Protein AF-A0A9D2DYV5-F1 (afdb_monomer_lite)

pLDDT: mean 78.33, std 21.15, range [30.75, 98.62]

Sequence (189 aa):
MNTDTSEIKKLCKQGQISLKRDVNTDATFFLKDDVEMLKRIKALHEKGKEIASKKNIQTTTRPSTALSSPIKKLSQTLKDEAYAQAKAQVQSQNNASSAALQKEIKNLVQNLISSQDNVVKKITKVIDEKLDGMDEIVVELIRCKTENEKLRQKVDDLTKENYRIKATASTYRPIAFGLYVKDRDERLF

Secondary structure (DSSP, 8-state):
----HHHHHHHHHHHTPPPEE-TTT--EE--HHHHHHHHHHHHHHHHHHHHHTT----------------------SS-SSHHHHHHHHHHHHHHHHHHHHHHHHHHHHHHHHHHHHHHHHHHHHHHHHHHHHHHHHHHHHHHHHHHHHHHHHHHHHHHHHHHHHHHHHHTEEE-GGG-EEEPP-----

Radius of gyration: 44.37 Å; chains: 1; bounding box: 100×42×137 Å

Structure (mmCIF, N/CA/C/O backbone):
data_AF-A0A9D2DYV5-F1
#
_entry.id   AF-A0A9D2DYV5-F1
#
loop_
_atom_site.group_PDB
_atom_site.id
_atom_site.type_symbol
_atom_site.label_atom_id
_atom_site.label_alt_id
_atom_site.label_comp_id
_atom_site.label_asym_id
_atom_site.label_entity_id
_atom_site.label_seq_id
_atom_site.pdbx_PDB_ins_code
_atom_site.Cartn_x
_atom_site.Cartn_y
_atom_site.Cartn_z
_atom_site.occupancy
_atom_site.B_iso_or_equiv
_atom_site.auth_seq_id
_atom_site.auth_comp_id
_atom_site.auth_asym_id
_atom_site.auth_atom_id
_atom_site.pdbx_PDB_model_num
ATOM 1 N N . MET A 1 1 ? -2.018 27.154 14.965 1.00 58.44 1 MET A N 1
ATOM 2 C CA . MET A 1 1 ? -1.885 26.995 16.428 1.00 58.44 1 MET A CA 1
ATOM 3 C C . MET A 1 1 ? -0.771 27.935 16.834 1.00 58.44 1 MET A C 1
ATOM 5 O O . MET A 1 1 ? 0.334 27.722 16.366 1.00 58.44 1 MET A O 1
ATOM 9 N N . ASN A 1 2 ? -1.073 29.013 17.561 1.00 69.50 2 ASN A N 1
ATOM 10 C CA . ASN A 1 2 ? -0.058 29.943 18.065 1.00 69.50 2 ASN A CA 1
ATOM 11 C C . ASN A 1 2 ? 0.275 29.503 19.495 1.00 69.50 2 ASN A C 1
ATOM 13 O O . ASN A 1 2 ? -0.538 29.690 20.399 1.00 69.50 2 ASN A O 1
ATOM 17 N N . THR A 1 3 ? 1.314 28.693 19.672 1.00 76.88 3 THR A N 1
ATOM 18 C CA . THR A 1 3 ? 1.586 27.979 20.931 1.00 76.88 3 THR A CA 1
ATOM 19 C C . THR A 1 3 ? 3.084 27.754 21.055 1.00 76.88 3 THR A C 1
ATOM 21 O O . THR A 1 3 ? 3.714 27.350 20.081 1.00 76.88 3 THR A O 1
ATOM 24 N N . ASP A 1 4 ? 3.642 28.018 22.235 1.00 84.19 4 ASP A N 1
ATOM 25 C CA . ASP A 1 4 ? 5.085 27.955 22.461 1.00 84.19 4 ASP A CA 1
ATOM 26 C C . ASP A 1 4 ? 5.625 26.524 22.373 1.00 84.19 4 ASP A C 1
ATOM 28 O O . ASP A 1 4 ? 4.963 25.551 22.749 1.00 84.19 4 ASP A O 1
ATOM 32 N N . THR A 1 5 ? 6.892 26.386 21.976 1.00 82.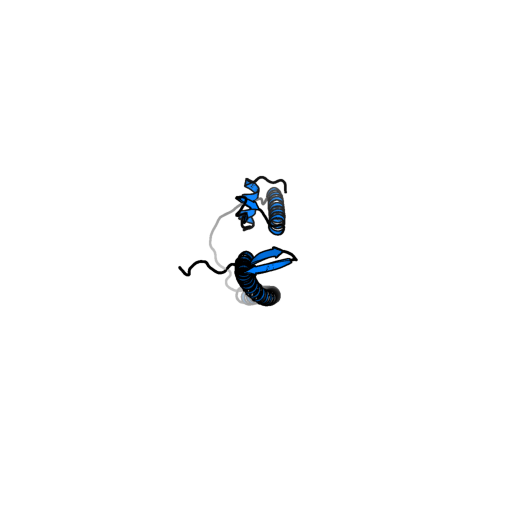00 5 THR A N 1
ATOM 33 C CA . THR A 1 5 ? 7.592 25.096 21.846 1.00 82.00 5 THR A CA 1
ATOM 34 C C . THR A 1 5 ? 7.560 24.263 23.137 1.00 82.00 5 THR A C 1
ATOM 36 O O . THR A 1 5 ? 7.531 23.034 23.092 1.00 82.00 5 THR A O 1
ATOM 39 N N . SER A 1 6 ? 7.534 24.912 24.308 1.00 82.75 6 SER A N 1
ATOM 40 C CA . SER A 1 6 ? 7.422 24.248 25.618 1.00 82.75 6 SER A CA 1
ATOM 41 C C . SER A 1 6 ? 6.021 23.682 25.877 1.00 82.75 6 SER A C 1
ATOM 43 O O . SER A 1 6 ? 5.869 22.580 26.407 1.00 82.75 6 SER A O 1
ATOM 45 N N . GLU A 1 7 ? 4.984 24.407 25.463 1.00 83.75 7 GLU A N 1
ATOM 46 C CA . GLU A 1 7 ? 3.592 23.985 25.611 1.00 83.75 7 GLU A CA 1
ATOM 47 C C . GLU A 1 7 ? 3.258 22.855 24.627 1.00 83.75 7 GLU A C 1
ATOM 49 O O . GLU A 1 7 ? 2.652 21.861 25.026 1.00 83.75 7 GLU A O 1
ATOM 54 N N . ILE A 1 8 ? 3.772 22.922 23.392 1.00 85.88 8 ILE A N 1
ATOM 55 C CA . ILE A 1 8 ? 3.665 21.831 22.409 1.00 85.88 8 ILE A CA 1
ATOM 56 C C . ILE A 1 8 ? 4.264 20.534 22.972 1.00 85.88 8 ILE A C 1
ATOM 58 O O . ILE A 1 8 ? 3.614 19.494 22.921 1.00 85.88 8 ILE A O 1
ATOM 62 N N . LYS A 1 9 ? 5.450 20.580 23.601 1.00 85.94 9 LYS A N 1
ATOM 63 C CA . LYS A 1 9 ? 6.065 19.395 24.235 1.00 85.94 9 LYS A CA 1
ATOM 64 C C . LYS A 1 9 ? 5.184 18.783 25.331 1.00 85.94 9 LYS A C 1
ATOM 66 O O . LYS A 1 9 ? 5.112 17.558 25.439 1.00 85.94 9 LYS A O 1
ATOM 71 N N . LYS A 1 10 ? 4.504 19.609 26.136 1.00 87.00 10 LYS A N 1
ATOM 72 C CA . LYS A 1 10 ? 3.576 19.131 27.178 1.00 87.00 10 LYS A CA 1
ATOM 73 C C . LYS A 1 10 ? 2.353 18.454 26.568 1.00 87.00 10 LYS A C 1
ATOM 75 O O . LYS A 1 10 ? 2.005 17.357 27.000 1.00 87.00 10 LYS A O 1
ATOM 80 N N . LEU A 1 11 ? 1.758 19.064 25.544 1.00 87.19 11 LEU A N 1
ATOM 81 C CA . LEU A 1 11 ? 0.612 18.501 24.832 1.00 87.19 11 LEU A CA 1
ATOM 82 C C . LEU A 1 11 ? 0.977 17.188 24.124 1.00 87.19 11 LEU A C 1
ATOM 84 O O . LEU A 1 11 ? 0.213 16.232 24.212 1.00 87.19 11 LEU A O 1
ATOM 88 N N . CYS A 1 12 ? 2.165 17.086 23.517 1.00 85.88 12 CYS A N 1
ATOM 89 C CA . CYS A 1 12 ? 2.646 15.831 22.929 1.00 85.88 12 CYS A CA 1
ATOM 90 C C . CYS A 1 12 ? 2.789 14.725 23.982 1.00 85.88 12 CYS A C 1
ATOM 92 O O . CYS A 1 12 ? 2.376 13.593 23.741 1.00 85.88 12 CYS A O 1
ATOM 94 N N . LYS A 1 13 ? 3.317 15.050 25.172 1.00 86.69 13 LYS A N 1
ATOM 95 C CA . LYS A 1 13 ? 3.439 14.093 26.283 1.00 86.69 13 LYS A CA 1
ATOM 96 C C . LYS A 1 13 ? 2.073 13.652 26.817 1.00 86.69 13 LYS A C 1
ATOM 98 O O . LYS A 1 13 ? 1.895 12.477 27.114 1.00 86.69 13 LYS A O 1
ATOM 103 N N . GLN A 1 14 ? 1.118 14.577 26.926 1.00 83.62 14 GLN A N 1
ATOM 104 C CA . GLN A 1 14 ? -0.252 14.286 27.365 1.00 83.62 14 GLN A CA 1
ATOM 105 C C . GLN A 1 14 ? -1.045 13.480 26.327 1.00 83.62 14 GLN A C 1
ATOM 107 O O . GLN A 1 14 ? -1.854 12.641 26.703 1.00 83.62 14 GLN A O 1
ATOM 112 N N . GLY A 1 15 ? -0.805 13.723 25.038 1.00 80.81 15 GLY A N 1
ATOM 113 C CA . GLY A 1 15 ? -1.469 13.044 23.927 1.00 80.81 15 GLY A CA 1
ATOM 114 C C . GLY A 1 15 ? -0.792 11.774 23.431 1.00 80.81 15 GLY A C 1
ATOM 115 O O . GLY A 1 15 ? -1.292 11.182 22.484 1.00 80.81 15 GLY A O 1
ATOM 116 N N . GLN A 1 16 ? 0.357 11.398 24.005 1.00 83.44 16 GLN A N 1
ATOM 117 C CA . GLN A 1 16 ? 1.230 10.333 23.488 1.00 83.44 16 GLN A CA 1
ATOM 118 C C . GLN A 1 16 ? 1.563 10.493 21.989 1.00 83.44 16 GLN A C 1
ATOM 120 O O . GLN A 1 16 ? 1.704 9.517 21.255 1.00 83.44 16 GLN A O 1
ATOM 125 N N . ILE A 1 17 ? 1.708 11.737 21.527 1.00 86.38 17 ILE A N 1
ATOM 126 C CA . ILE A 1 17 ? 2.006 12.045 20.126 1.00 86.38 17 ILE A CA 1
ATOM 127 C C . ILE A 1 17 ? 3.515 11.951 19.922 1.00 86.38 17 ILE A C 1
ATOM 129 O O . ILE A 1 17 ? 4.294 12.631 20.597 1.00 86.38 17 ILE A O 1
ATOM 133 N N . SER A 1 18 ? 3.928 11.103 18.983 1.00 80.19 18 SER A N 1
ATOM 134 C CA . SER A 1 18 ? 5.339 10.909 18.658 1.00 80.19 18 SER A CA 1
ATOM 135 C C . SER A 1 18 ? 5.869 12.075 17.832 1.00 80.19 18 SER A C 1
ATOM 137 O O . SER A 1 18 ? 5.318 12.419 16.790 1.00 80.19 18 SER A O 1
ATOM 139 N N . LEU A 1 19 ? 6.969 12.669 18.290 1.00 80.62 19 LEU A N 1
ATOM 140 C CA . LEU A 1 19 ? 7.682 13.703 17.547 1.00 80.62 19 LEU A CA 1
ATOM 141 C C . LEU A 1 19 ? 8.371 13.049 16.348 1.00 80.62 19 LEU A C 1
ATOM 143 O O . LEU A 1 19 ? 9.261 12.215 16.523 1.00 80.62 19 LEU A O 1
ATOM 147 N N . LYS A 1 20 ? 7.964 13.426 15.136 1.00 82.38 20 LYS A N 1
ATOM 148 C CA . LYS A 1 20 ? 8.630 12.992 13.909 1.00 82.38 20 LYS A CA 1
ATOM 149 C C . LYS A 1 20 ? 9.683 14.021 13.526 1.00 82.38 20 LYS A C 1
ATOM 151 O O . LYS A 1 20 ? 9.422 15.223 13.535 1.00 82.38 20 LYS A O 1
ATOM 156 N N . ARG A 1 21 ? 10.886 13.539 13.222 1.00 82.94 21 ARG A N 1
ATOM 157 C CA . ARG A 1 21 ? 11.971 14.351 12.673 1.00 82.94 21 ARG A CA 1
ATOM 158 C C . ARG A 1 21 ? 12.217 13.955 11.237 1.00 82.94 21 ARG A C 1
ATOM 160 O O . ARG A 1 21 ? 12.189 12.771 10.908 1.00 82.94 21 ARG A O 1
ATOM 167 N N . ASP A 1 22 ? 12.420 14.959 10.403 1.00 81.75 22 ASP A N 1
ATOM 168 C CA . ASP A 1 22 ? 12.866 14.750 9.038 1.00 81.75 22 ASP A CA 1
ATOM 169 C C . ASP A 1 22 ? 14.371 14.472 9.055 1.00 81.75 22 ASP A C 1
ATOM 171 O O . ASP A 1 22 ? 15.143 15.171 9.710 1.00 81.75 22 ASP A O 1
ATOM 175 N N . VAL A 1 23 ? 14.770 13.422 8.344 1.00 79.00 23 VAL A N 1
ATOM 176 C CA . VAL A 1 23 ? 16.154 12.946 8.268 1.00 79.00 23 VAL A CA 1
ATOM 177 C C . VAL A 1 23 ? 17.041 13.961 7.543 1.00 79.00 23 VAL A C 1
ATOM 179 O O . VAL A 1 23 ? 18.229 14.049 7.835 1.00 79.00 23 VAL A O 1
ATOM 182 N N . ASN A 1 24 ? 16.471 14.749 6.627 1.00 79.75 24 ASN A N 1
ATOM 183 C CA . ASN A 1 24 ? 17.241 15.654 5.772 1.00 79.75 24 ASN A CA 1
ATOM 184 C C . ASN A 1 24 ? 17.375 17.071 6.337 1.00 79.75 24 ASN A C 1
ATOM 186 O O . ASN A 1 24 ? 18.345 17.761 6.041 1.00 79.75 24 ASN A O 1
ATOM 190 N N . THR A 1 25 ? 16.396 17.523 7.119 1.00 78.50 25 THR A N 1
ATOM 191 C CA . THR A 1 25 ? 16.314 18.917 7.582 1.00 78.50 25 THR A CA 1
ATOM 192 C C . THR A 1 25 ? 16.481 19.064 9.095 1.00 78.50 25 THR A C 1
ATOM 194 O O . THR A 1 25 ? 16.480 20.189 9.590 1.00 78.50 25 THR A O 1
ATOM 197 N N . ASP A 1 26 ? 16.581 17.943 9.832 1.00 77.94 26 ASP A N 1
ATOM 198 C CA . ASP A 1 26 ? 16.533 17.837 11.307 1.00 77.94 26 ASP A CA 1
ATOM 199 C C . ASP A 1 26 ? 15.362 18.624 11.940 1.00 77.94 26 ASP A C 1
ATOM 201 O O . ASP A 1 26 ? 15.300 18.883 13.144 1.00 77.94 26 ASP A O 1
ATOM 205 N N . ALA A 1 27 ? 14.378 18.992 11.115 1.00 80.12 27 ALA A N 1
ATOM 206 C CA . ALA A 1 27 ? 13.200 19.715 11.525 1.00 80.12 27 ALA A CA 1
ATOM 207 C C . ALA A 1 27 ? 12.207 18.732 12.139 1.00 80.12 27 ALA A C 1
ATOM 209 O O . ALA A 1 27 ? 11.936 17.648 11.613 1.00 80.12 27 ALA A O 1
ATOM 210 N N . THR A 1 28 ? 11.634 19.129 13.271 1.00 82.25 28 THR A N 1
ATOM 211 C CA . THR A 1 28 ? 10.501 18.407 13.845 1.00 82.25 28 THR A CA 1
ATOM 212 C C . THR A 1 28 ? 9.241 18.807 13.096 1.00 82.25 28 THR A C 1
ATOM 214 O O . THR A 1 28 ? 8.913 19.992 13.025 1.00 82.25 28 THR A O 1
ATOM 217 N N . PHE A 1 29 ? 8.520 17.823 12.573 1.00 84.56 29 PHE A N 1
ATOM 218 C CA . PHE A 1 29 ? 7.271 18.035 11.859 1.00 84.56 29 PHE A CA 1
ATOM 219 C C . PHE A 1 29 ? 6.139 17.218 12.484 1.00 84.56 29 PHE A C 1
ATOM 221 O O . PHE A 1 29 ? 6.353 16.243 13.204 1.00 84.56 29 PHE A O 1
ATOM 228 N N . PHE A 1 30 ? 4.913 17.639 12.194 1.00 87.50 30 PHE A N 1
ATOM 229 C CA . PHE A 1 30 ? 3.687 16.998 12.653 1.00 87.50 30 PHE A CA 1
ATOM 230 C C . PHE A 1 30 ? 2.817 16.693 11.441 1.00 87.50 30 PHE A C 1
ATOM 232 O O . PHE A 1 30 ? 2.737 17.511 10.520 1.00 87.50 30 PHE A O 1
ATOM 239 N N . LEU A 1 31 ? 2.149 15.541 11.432 1.00 87.94 31 LEU A N 1
ATOM 240 C CA . LEU A 1 31 ? 1.117 15.287 10.432 1.00 87.94 31 LEU A CA 1
ATOM 241 C C . LEU A 1 31 ? -0.115 16.137 10.748 1.00 87.94 31 LEU A C 1
ATOM 243 O O . LEU A 1 31 ? -0.310 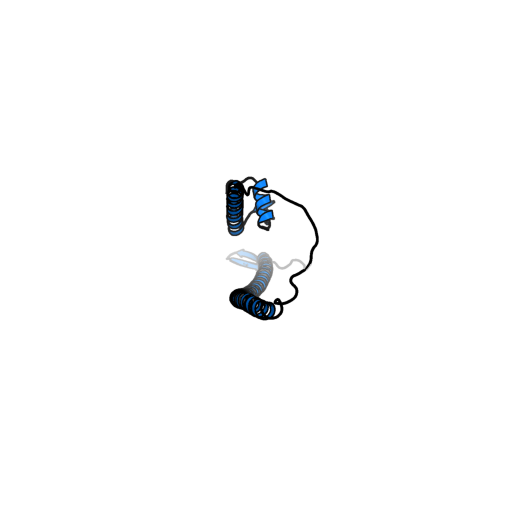16.610 11.869 1.00 87.94 31 LEU A O 1
ATOM 247 N N . LYS A 1 32 ? -0.982 16.313 9.751 1.00 87.75 32 LYS A N 1
ATOM 248 C CA . LYS A 1 32 ? -2.240 17.048 9.917 1.00 87.75 32 LYS A CA 1
ATOM 249 C C . LYS A 1 32 ? -3.074 16.495 11.083 1.00 87.75 32 LYS A C 1
ATOM 251 O O . LYS A 1 32 ? -3.567 17.276 11.895 1.00 87.75 32 LYS A O 1
ATOM 256 N N . ASP A 1 33 ? -3.133 15.172 11.206 1.00 89.00 33 ASP A N 1
ATOM 257 C CA . ASP A 1 33 ? -3.858 14.479 12.274 1.00 89.00 33 ASP A CA 1
ATOM 258 C C . ASP A 1 33 ? -3.234 14.733 13.655 1.00 89.00 33 ASP A C 1
ATOM 260 O O . ASP A 1 33 ? -3.955 15.006 14.617 1.00 89.00 33 ASP A O 1
ATOM 264 N N . ASP A 1 34 ? -1.897 14.745 13.746 1.00 89.12 34 ASP A N 1
ATOM 265 C CA . ASP A 1 34 ? -1.165 15.071 14.980 1.00 89.12 34 ASP A CA 1
ATOM 266 C C . ASP A 1 34 ? -1.497 16.500 15.435 1.00 89.12 34 ASP A C 1
ATOM 268 O O . ASP A 1 34 ? -1.772 16.756 16.611 1.00 89.12 34 ASP A O 1
ATOM 272 N N . VAL A 1 35 ? -1.534 17.445 14.488 1.00 88.81 35 VAL A N 1
ATOM 273 C CA . VAL A 1 35 ? -1.893 18.840 14.764 1.00 88.81 35 VAL A CA 1
ATOM 274 C C . VAL A 1 35 ? -3.335 18.937 15.252 1.00 88.81 35 VAL A C 1
ATOM 276 O O . VAL A 1 35 ? -3.587 19.654 16.219 1.00 88.81 35 VAL A O 1
ATOM 279 N N . GLU A 1 36 ? -4.285 18.232 14.634 1.00 89.44 36 GLU A N 1
ATOM 280 C CA . GLU A 1 36 ? -5.685 18.208 15.076 1.00 89.44 36 GLU A CA 1
ATOM 281 C C . GLU A 1 36 ? -5.855 17.614 16.476 1.00 89.44 36 GLU A C 1
ATOM 283 O O . GLU A 1 36 ? -6.606 18.162 17.291 1.00 89.44 36 GLU A O 1
ATOM 288 N N . MET A 1 37 ? -5.128 16.542 16.785 1.00 88.88 37 MET A N 1
ATOM 289 C CA . MET A 1 37 ? -5.124 15.934 18.111 1.00 88.88 37 MET A CA 1
ATOM 290 C C . MET A 1 37 ? -4.591 16.909 19.167 1.00 88.88 37 MET A C 1
ATOM 292 O O . MET A 1 37 ? -5.234 17.102 20.202 1.00 88.88 37 MET A O 1
ATOM 296 N N . LEU A 1 38 ? -3.491 17.614 18.873 1.00 88.88 38 LEU A N 1
ATOM 297 C CA . LEU A 1 38 ? -2.955 18.672 19.736 1.00 88.88 38 LEU A CA 1
ATOM 298 C C . LEU A 1 38 ? -3.984 19.782 19.991 1.00 88.88 38 LEU A C 1
ATOM 300 O O . LEU A 1 38 ? -4.106 20.246 21.128 1.00 88.88 38 LEU A O 1
ATOM 304 N N . LYS A 1 39 ? -4.781 20.172 18.980 1.00 90.19 39 LYS A N 1
ATOM 305 C CA . LYS A 1 39 ? -5.861 21.159 19.174 1.00 90.19 39 LYS A CA 1
ATOM 306 C C . LYS A 1 39 ? -6.920 20.660 20.155 1.00 90.19 39 LYS A C 1
ATOM 308 O O . LYS A 1 39 ? -7.351 21.423 21.018 1.00 90.19 39 LYS A O 1
ATOM 313 N N . ARG A 1 40 ? -7.332 19.392 20.038 1.00 90.44 40 ARG A N 1
ATOM 314 C CA . ARG A 1 40 ? -8.339 18.794 20.933 1.00 90.44 40 ARG A CA 1
ATOM 315 C C . ARG A 1 40 ? -7.831 18.699 22.367 1.00 90.44 40 ARG A C 1
ATOM 317 O O . ARG A 1 40 ? -8.560 19.064 23.283 1.00 90.44 40 ARG A O 1
ATOM 324 N N . ILE A 1 41 ? -6.586 18.261 22.565 1.00 88.81 41 ILE A N 1
ATOM 325 C CA . ILE A 1 41 ? -5.976 18.156 23.900 1.00 88.81 41 ILE A CA 1
ATOM 326 C C . ILE A 1 41 ? -5.889 19.537 24.551 1.00 88.81 41 ILE A C 1
ATOM 328 O O . ILE A 1 41 ? -6.258 19.689 25.715 1.00 88.81 41 ILE A O 1
ATOM 332 N N . LYS A 1 42 ? -5.480 20.560 23.789 1.00 88.94 42 LYS A N 1
ATOM 333 C CA . LYS A 1 42 ? -5.437 21.941 24.280 1.00 88.94 42 LYS A CA 1
ATOM 334 C C . LYS A 1 42 ? -6.817 22.425 24.735 1.00 88.94 42 LYS A C 1
ATOM 336 O O . LYS A 1 42 ? -6.947 22.913 25.855 1.00 88.94 42 LYS A O 1
ATOM 341 N N . ALA A 1 43 ? -7.846 22.213 23.913 1.00 88.06 43 ALA A N 1
ATOM 342 C CA . ALA A 1 43 ? -9.220 22.591 24.242 1.00 88.06 43 ALA A CA 1
ATOM 343 C C . ALA A 1 43 ? -9.753 21.861 25.490 1.00 88.06 43 ALA A C 1
ATOM 345 O O . ALA A 1 43 ? -10.435 22.457 26.321 1.00 88.06 43 ALA A O 1
ATOM 346 N N . LEU A 1 44 ? -9.417 20.577 25.658 1.00 85.75 44 LEU A N 1
ATOM 347 C CA . LEU A 1 44 ? -9.783 19.805 26.849 1.00 85.75 44 LEU A CA 1
ATOM 348 C C . LEU A 1 44 ? -9.087 20.323 28.110 1.00 85.75 44 LEU A C 1
ATOM 350 O O . LEU A 1 44 ? -9.719 20.421 29.160 1.00 85.75 44 LEU A O 1
ATOM 354 N N . HIS A 1 45 ? -7.805 20.671 28.011 1.00 85.19 45 HIS A N 1
ATOM 355 C CA . HIS A 1 45 ? -7.038 21.199 29.134 1.00 85.19 45 HIS A CA 1
ATOM 356 C C . HIS A 1 45 ? -7.550 22.577 29.582 1.00 85.19 45 HIS A C 1
ATOM 358 O O . HIS A 1 45 ? -7.697 22.827 30.778 1.00 85.19 45 HIS A O 1
ATOM 364 N N . GLU A 1 46 ? -7.884 23.451 28.632 1.00 85.88 46 GLU A N 1
ATOM 365 C CA . GLU A 1 46 ? -8.489 24.758 28.903 1.00 85.88 46 GLU A CA 1
ATOM 366 C C . GLU A 1 46 ? -9.862 24.610 29.573 1.00 85.88 46 GLU A C 1
ATOM 368 O O . GLU A 1 46 ? -10.092 25.158 30.653 1.00 85.88 46 GLU A O 1
ATOM 373 N N . LYS A 1 47 ? -10.721 23.742 29.025 1.00 84.88 47 LYS A N 1
ATOM 374 C CA . LYS A 1 47 ? -12.037 23.438 29.600 1.00 84.88 47 LYS A CA 1
ATOM 375 C C . LYS A 1 47 ? -11.942 22.825 31.003 1.00 84.88 47 LYS A C 1
ATOM 377 O O . LYS A 1 47 ? -12.743 23.150 31.875 1.00 84.88 47 LYS A O 1
ATOM 382 N N . GLY A 1 48 ? -10.952 21.967 31.256 1.00 79.25 48 GLY A N 1
ATOM 383 C CA . GLY A 1 48 ? -10.692 21.403 32.585 1.00 79.25 48 GLY A CA 1
ATOM 384 C C . GLY A 1 48 ? -10.287 22.462 33.616 1.00 79.25 48 GLY A C 1
ATOM 385 O O . GLY A 1 48 ? -10.717 22.401 34.770 1.00 79.25 48 GLY A O 1
ATOM 386 N N . LYS A 1 49 ? -9.521 23.476 33.194 1.00 78.50 49 LYS A N 1
ATOM 387 C CA . LYS A 1 49 ? -9.099 24.596 34.047 1.00 78.50 49 LYS A CA 1
ATOM 388 C C . LYS A 1 49 ? -10.276 25.496 34.446 1.00 78.50 49 LYS A C 1
ATOM 390 O O . LYS A 1 49 ? -10.329 25.941 35.590 1.00 78.50 49 LYS A O 1
ATOM 395 N N . GLU A 1 50 ? -11.242 25.705 33.550 1.00 71.44 50 GLU A N 1
ATOM 396 C CA . GLU A 1 50 ? -12.476 26.456 33.839 1.00 71.44 50 GLU A CA 1
ATOM 397 C C . GLU A 1 50 ? -13.442 25.722 34.780 1.00 71.44 50 GLU A C 1
ATOM 399 O O . GLU A 1 50 ? -14.194 26.347 35.528 1.00 71.44 50 GLU A O 1
ATOM 404 N N . ILE A 1 51 ? -13.445 24.388 34.753 1.00 68.38 51 ILE A N 1
ATOM 405 C CA . ILE A 1 51 ? -14.293 23.579 35.639 1.00 68.38 51 ILE A CA 1
ATOM 406 C C . ILE A 1 51 ? -13.715 23.559 37.061 1.00 68.38 51 ILE A C 1
ATOM 408 O O . ILE A 1 51 ? -14.466 23.629 38.035 1.00 68.38 51 ILE A O 1
ATOM 412 N N . ALA A 1 52 ? -12.386 23.523 37.199 1.00 59.91 52 ALA A N 1
ATOM 413 C CA . ALA A 1 52 ? -11.717 23.555 38.499 1.00 59.91 52 ALA A CA 1
ATOM 414 C C . ALA A 1 52 ? -11.882 24.903 39.228 1.00 59.91 52 ALA A C 1
ATOM 416 O O . ALA A 1 52 ? -11.990 24.925 40.452 1.00 59.91 52 ALA A O 1
ATOM 417 N N . SER A 1 53 ? -11.971 26.021 38.500 1.00 59.41 53 SER A N 1
ATOM 418 C CA . SER A 1 53 ? -12.170 27.352 39.092 1.00 59.41 53 SER A CA 1
ATOM 419 C C . SER A 1 53 ? -13.609 27.630 39.556 1.00 59.41 53 SER A C 1
ATOM 421 O O . SER A 1 53 ? -13.830 28.598 40.279 1.00 59.41 53 SER A O 1
ATOM 423 N N . LYS A 1 54 ? -14.586 26.778 39.207 1.00 57.12 54 LYS A N 1
ATOM 424 C CA . LYS A 1 54 ? -16.008 26.941 39.577 1.00 57.12 54 LYS A CA 1
ATOM 425 C C . LYS A 1 54 ? -16.477 26.069 40.751 1.00 57.12 54 LYS A C 1
ATOM 427 O O . LYS A 1 54 ? -17.651 26.125 41.106 1.00 57.12 54 LYS A O 1
ATOM 432 N N . LYS A 1 55 ? -15.600 25.283 41.390 1.00 50.88 55 LYS A N 1
ATOM 433 C CA . LYS A 1 55 ? -15.967 24.401 42.516 1.00 50.88 55 LYS A CA 1
ATOM 434 C C . LYS A 1 55 ? -15.462 24.947 43.858 1.00 50.88 55 LYS A C 1
ATOM 436 O O . LYS A 1 55 ? -14.551 24.396 44.462 1.00 50.88 55 LYS A O 1
ATOM 441 N N . ASN A 1 56 ? -16.084 26.025 44.333 1.00 50.47 56 ASN A N 1
ATOM 442 C CA . ASN A 1 56 ? -16.016 26.433 45.738 1.00 50.47 56 ASN A CA 1
ATOM 443 C C . ASN A 1 56 ? -17.419 26.797 46.241 1.00 50.47 56 ASN A C 1
ATOM 445 O O . ASN A 1 56 ? -17.793 27.965 46.238 1.00 50.47 56 ASN A O 1
ATOM 449 N N . ILE A 1 57 ? -18.202 25.786 46.637 1.00 45.41 57 ILE A N 1
ATOM 450 C CA . ILE A 1 57 ? -19.398 25.961 47.472 1.00 45.41 57 ILE A CA 1
ATOM 451 C C . ILE A 1 57 ? -19.435 24.831 48.514 1.00 45.41 57 ILE A C 1
ATOM 453 O O . ILE A 1 57 ? -19.711 23.678 48.199 1.00 45.41 57 ILE A O 1
ATOM 457 N N . GLN A 1 58 ? -19.051 25.222 49.732 1.00 45.62 58 GLN A N 1
ATOM 458 C CA . GLN A 1 58 ? -19.600 24.887 51.055 1.00 45.62 58 GLN A CA 1
ATOM 459 C C . GLN A 1 58 ? -20.301 23.531 51.276 1.00 45.62 58 GLN A C 1
ATOM 461 O O . GLN A 1 58 ? -21.400 23.290 50.790 1.00 45.62 58 GLN A O 1
ATOM 466 N N . THR A 1 59 ? -19.766 22.763 52.232 1.00 30.75 59 THR A N 1
ATOM 467 C CA . THR A 1 59 ? -20.580 21.987 53.184 1.00 30.75 59 THR A CA 1
ATOM 468 C C . THR A 1 59 ? -20.171 22.363 54.601 1.00 30.75 59 THR A C 1
ATOM 470 O O . THR A 1 59 ? -19.010 22.235 54.990 1.00 30.75 59 THR A O 1
ATOM 473 N N . THR A 1 60 ? -21.146 22.878 55.338 1.00 32.97 60 THR A N 1
ATOM 474 C CA . THR A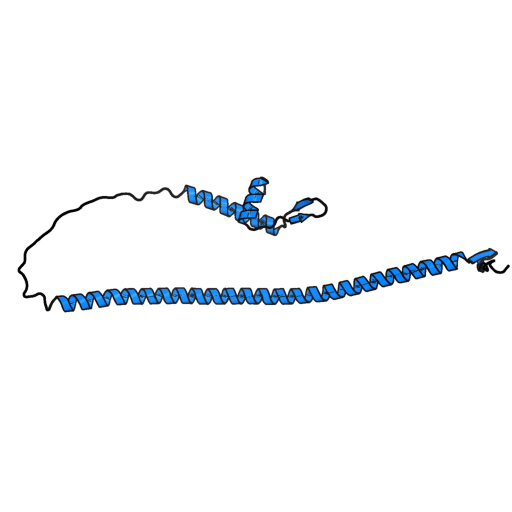 1 60 ? -21.071 23.417 56.691 1.00 32.97 60 THR A CA 1
ATOM 475 C C . THR A 1 60 ? -21.474 22.365 57.736 1.00 32.97 60 THR A C 1
ATOM 477 O O . THR A 1 60 ? -22.209 21.428 57.436 1.00 32.97 60 THR A O 1
ATOM 480 N N . THR A 1 61 ? -21.039 22.609 58.980 1.00 32.12 61 THR A N 1
ATOM 481 C CA . THR A 1 61 ? -21.651 22.227 60.280 1.00 32.12 61 THR A CA 1
ATOM 482 C C . THR A 1 61 ? -21.551 20.781 60.825 1.00 32.12 61 THR A C 1
ATOM 484 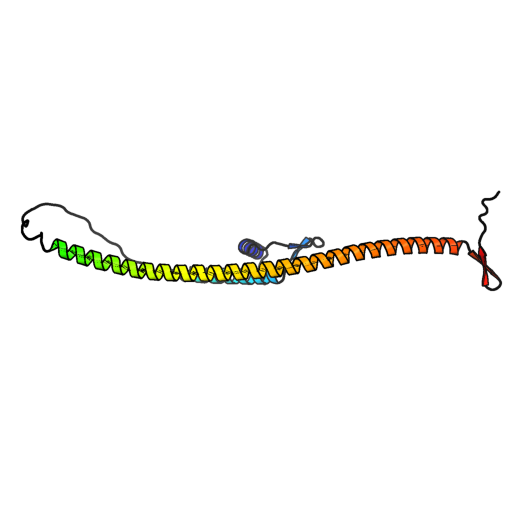O O . THR A 1 61 ? -22.353 19.906 60.527 1.00 32.12 61 THR A O 1
ATOM 487 N N . ARG A 1 62 ? -20.601 20.613 61.765 1.00 42.59 62 ARG A N 1
ATOM 488 C CA . ARG A 1 62 ? -20.667 19.867 63.065 1.00 42.59 62 ARG A CA 1
ATOM 489 C C . ARG A 1 62 ? -21.646 20.619 64.042 1.00 42.59 62 ARG A C 1
ATOM 491 O O . ARG A 1 62 ? -22.001 21.725 63.631 1.00 42.59 62 ARG A O 1
ATOM 498 N N . PRO A 1 63 ? -22.013 20.218 65.307 1.00 46.78 63 PRO A N 1
ATOM 499 C CA . PRO A 1 63 ? -21.357 19.270 66.245 1.00 46.78 63 PRO A CA 1
ATOM 500 C C . PRO A 1 63 ? -22.226 18.464 67.286 1.00 46.78 63 PRO A C 1
ATOM 502 O O . PRO A 1 63 ? -23.418 18.691 67.429 1.00 46.78 63 PRO A O 1
ATOM 505 N N . SER A 1 64 ? -21.536 17.602 68.072 1.00 36.75 64 SER A N 1
ATOM 506 C CA . SER A 1 64 ? -21.777 17.147 69.482 1.00 36.75 64 SER A CA 1
ATOM 507 C C . SER A 1 64 ? -23.045 16.319 69.826 1.00 36.75 64 SER A C 1
ATOM 509 O O . SER A 1 64 ? -24.097 16.521 69.252 1.00 36.75 64 SER A O 1
ATOM 511 N N . THR A 1 65 ? -23.073 15.350 70.762 1.00 36.66 65 THR A N 1
ATOM 512 C CA . THR A 1 65 ? -22.565 15.359 72.155 1.00 36.66 65 THR A CA 1
ATOM 513 C C . THR A 1 65 ? -22.584 13.938 72.772 1.00 36.66 65 THR A C 1
ATOM 515 O O . THR A 1 65 ? -23.341 13.078 72.332 1.00 36.66 65 THR A O 1
ATOM 518 N N . ALA A 1 66 ? -21.753 13.706 73.792 1.00 35.06 66 ALA A N 1
ATOM 519 C CA . ALA A 1 66 ? -21.582 12.459 74.547 1.00 35.06 66 ALA A CA 1
ATOM 520 C C . ALA A 1 66 ? -22.491 12.345 75.801 1.00 35.06 66 ALA A C 1
ATOM 522 O O . ALA A 1 66 ? -23.065 13.345 76.218 1.00 35.06 66 ALA A O 1
ATOM 523 N N . LEU A 1 67 ? -22.459 11.150 76.431 1.00 32.12 67 LEU A N 1
ATOM 524 C CA . LEU A 1 67 ? -22.683 10.795 77.858 1.00 32.12 67 LEU A CA 1
ATOM 525 C C . LEU A 1 67 ? -23.961 10.025 78.282 1.00 32.12 67 LEU A C 1
ATOM 527 O O . LEU A 1 67 ? -25.071 10.536 78.230 1.00 32.12 67 LEU A O 1
ATOM 531 N N . SER A 1 68 ? -23.704 8.852 78.893 1.00 36.81 68 SER A N 1
ATOM 532 C CA . SER A 1 68 ? -24.177 8.400 80.227 1.00 36.81 68 SER A CA 1
ATOM 533 C C . SER A 1 68 ? -24.987 7.090 80.297 1.00 36.81 68 SER A C 1
ATOM 535 O O . SER A 1 68 ? -26.014 6.911 79.656 1.00 36.81 68 SER A O 1
ATOM 537 N N . SER A 1 69 ? -24.499 6.191 81.155 1.00 41.62 69 SER A N 1
ATOM 538 C CA . SER A 1 69 ? -25.006 4.885 81.622 1.00 41.62 69 SER A CA 1
ATOM 539 C C . SER A 1 69 ? -25.901 5.045 82.894 1.00 41.62 69 SER A C 1
ATOM 541 O O . SER A 1 69 ? -26.206 6.188 83.231 1.00 41.62 69 SER A O 1
ATOM 543 N N . PRO A 1 70 ? -26.212 4.016 83.733 1.00 50.31 70 PRO A N 1
ATOM 544 C CA . PRO A 1 70 ? -26.883 2.711 83.527 1.00 50.31 70 PRO A CA 1
ATOM 545 C C . PRO A 1 70 ? -28.042 2.388 84.549 1.00 50.31 70 PRO A C 1
ATOM 547 O O . PRO A 1 70 ? -28.198 3.043 85.571 1.00 50.31 70 PRO A O 1
ATOM 550 N N . ILE A 1 71 ? -28.727 1.239 84.342 1.00 36.25 71 ILE A N 1
ATOM 551 C CA . ILE A 1 71 ? -29.502 0.376 85.298 1.00 36.25 71 ILE A CA 1
ATOM 552 C C . ILE A 1 71 ? -30.986 0.704 85.641 1.00 36.25 71 ILE A C 1
ATOM 554 O O . ILE A 1 71 ? -31.274 1.642 86.372 1.00 36.25 71 ILE A O 1
ATOM 558 N N . LYS A 1 72 ? -31.900 -0.220 85.264 1.00 36.12 72 LYS A N 1
ATOM 559 C CA . LYS A 1 72 ? -32.874 -1.004 86.101 1.00 36.12 72 LYS A CA 1
ATOM 560 C C . LYS A 1 72 ? -34.093 -1.415 85.249 1.00 36.12 72 LYS A C 1
ATOM 562 O O . LYS A 1 72 ? -34.854 -0.576 84.798 1.00 36.12 72 LYS A O 1
ATOM 567 N N . LYS A 1 73 ? -34.160 -2.676 84.792 1.00 38.75 73 LYS A N 1
ATOM 568 C CA . LYS A 1 73 ? -34.948 -3.798 85.365 1.00 38.75 73 LYS A CA 1
ATOM 569 C C . LYS A 1 73 ? -36.419 -3.450 85.670 1.00 38.75 73 LYS A C 1
ATOM 571 O O . LYS A 1 73 ? -36.651 -2.685 86.596 1.00 38.75 73 LYS A O 1
ATOM 576 N N . LEU A 1 74 ? -37.343 -4.128 84.960 1.00 37.94 74 LEU A N 1
ATOM 577 C CA . LEU A 1 74 ? -38.632 -4.703 85.431 1.00 37.94 74 LEU A CA 1
ATOM 578 C C . LEU A 1 74 ? -39.842 -4.524 84.479 1.00 37.94 74 LEU A C 1
ATOM 580 O O . LEU A 1 74 ? -40.897 -4.048 84.871 1.00 37.94 74 LEU A O 1
ATOM 584 N N . SER A 1 75 ? -39.752 -4.990 83.234 1.00 39.34 75 SER A N 1
ATOM 585 C CA . SER A 1 75 ? -40.962 -5.309 82.450 1.00 39.34 75 SER A CA 1
ATOM 586 C C . SER A 1 75 ? -40.664 -6.459 81.498 1.00 39.34 75 SER A C 1
ATOM 588 O O . SER A 1 75 ? -40.428 -6.303 80.299 1.00 39.34 75 SER A O 1
ATOM 590 N N . GLN A 1 76 ? -40.576 -7.635 82.113 1.00 46.38 76 GLN A N 1
ATOM 591 C CA . GLN A 1 76 ? -40.251 -8.911 81.495 1.00 46.38 76 GLN A CA 1
ATOM 592 C C . GLN A 1 76 ? -41.418 -9.869 81.721 1.00 46.38 76 GLN A C 1
ATOM 594 O O . GLN A 1 76 ? -41.321 -10.808 82.492 1.00 46.38 76 GLN A O 1
ATOM 599 N N . THR A 1 77 ? -42.533 -9.533 81.079 1.00 38.19 77 THR A N 1
ATOM 600 C CA . THR A 1 77 ? -43.681 -10.383 80.728 1.00 38.19 77 THR A CA 1
ATOM 601 C C . THR A 1 77 ? -44.540 -9.497 79.827 1.00 38.19 77 THR A C 1
ATOM 603 O O . THR A 1 77 ? -44.846 -8.385 80.247 1.00 38.19 77 THR A O 1
ATOM 606 N N . LEU A 1 78 ? -44.857 -9.949 78.603 1.00 46.31 78 LEU A N 1
ATOM 607 C CA . LEU A 1 78 ? -45.493 -9.248 77.453 1.00 46.31 78 LEU A CA 1
ATOM 608 C C . LEU A 1 78 ? -44.579 -8.894 76.250 1.00 46.31 78 LEU A C 1
ATOM 610 O O . LEU A 1 78 ? -45.020 -8.184 75.351 1.00 46.31 78 LEU A O 1
ATOM 614 N N . LYS A 1 79 ? -43.338 -9.401 76.153 1.00 46.12 79 LYS A N 1
ATOM 615 C CA . LYS A 1 79 ? -42.447 -9.135 74.992 1.00 46.12 79 LYS A CA 1
ATOM 616 C C . LYS A 1 79 ? -42.274 -10.286 73.990 1.00 46.12 79 LYS A C 1
ATOM 618 O O . LYS A 1 79 ? -41.479 -10.133 73.067 1.00 46.12 79 LYS A O 1
ATOM 623 N N . ASP A 1 80 ? -43.049 -11.366 74.096 1.00 46.09 80 ASP A N 1
ATOM 624 C CA . ASP A 1 80 ? -42.808 -12.564 73.273 1.00 46.09 80 ASP A CA 1
ATOM 625 C C . ASP A 1 80 ? -43.761 -12.752 72.074 1.00 46.09 80 ASP A C 1
ATOM 627 O O . ASP A 1 80 ? -43.441 -13.527 71.180 1.00 46.09 80 ASP A O 1
ATOM 631 N N . GLU A 1 81 ? -44.843 -11.972 71.936 1.00 49.34 81 GLU A N 1
ATOM 632 C CA . GLU A 1 81 ? -45.712 -12.025 70.733 1.00 49.34 81 GLU A CA 1
ATOM 633 C C . GLU A 1 81 ? -45.609 -10.799 69.809 1.00 49.34 81 GLU A C 1
ATOM 635 O O . GLU A 1 81 ? -45.952 -10.876 68.631 1.00 49.34 81 GLU A O 1
ATOM 640 N N . ALA A 1 82 ? -45.033 -9.688 70.277 1.00 47.31 82 ALA A N 1
ATOM 641 C CA . ALA A 1 82 ? -44.815 -8.496 69.449 1.00 47.31 82 ALA A CA 1
ATOM 642 C C . ALA A 1 82 ? -43.465 -8.504 68.695 1.00 47.31 82 ALA A C 1
ATOM 644 O O . ALA A 1 82 ? -43.286 -7.775 67.718 1.00 47.31 82 ALA A O 1
ATOM 645 N N . TYR A 1 83 ? -42.501 -9.337 69.113 1.00 50.38 83 TYR A N 1
ATOM 646 C CA . TYR A 1 83 ? -41.147 -9.360 68.538 1.00 50.38 83 TYR A CA 1
ATOM 647 C C . TYR A 1 83 ? -41.004 -10.293 67.318 1.00 50.38 83 TYR A C 1
ATOM 649 O O . TYR A 1 83 ? -40.136 -10.077 66.471 1.00 50.38 83 TYR A O 1
ATOM 657 N N . ALA A 1 84 ? -41.887 -11.286 67.159 1.00 51.56 84 ALA A N 1
ATOM 658 C CA . ALA A 1 84 ? -41.903 -12.162 65.983 1.00 51.56 84 ALA A CA 1
ATOM 659 C C . ALA A 1 84 ? -42.494 -11.466 64.738 1.00 51.56 84 ALA A C 1
ATOM 661 O O . ALA A 1 84 ? -41.977 -11.621 63.630 1.00 51.56 84 ALA A O 1
ATOM 662 N N . GLN A 1 85 ? -43.523 -10.630 64.919 1.00 52.41 85 GLN A N 1
ATOM 663 C CA . GLN A 1 85 ? -44.204 -9.927 63.823 1.00 52.41 85 GLN A CA 1
ATOM 664 C C . GLN A 1 85 ? -43.405 -8.714 63.313 1.00 52.41 85 GLN A C 1
ATOM 666 O O . GLN A 1 85 ? -43.329 -8.486 62.105 1.00 52.41 85 GLN A O 1
ATOM 671 N N . ALA A 1 86 ? -42.704 -8.000 64.202 1.00 50.72 86 ALA A N 1
ATOM 672 C CA . ALA A 1 86 ? -41.805 -6.911 63.815 1.00 50.72 86 ALA A CA 1
ATOM 673 C C . ALA A 1 86 ? -40.554 -7.410 63.059 1.00 50.72 86 ALA A C 1
ATOM 675 O O . ALA A 1 86 ? -40.067 -6.739 62.151 1.00 50.72 86 ALA A O 1
ATOM 676 N N . LYS A 1 87 ? -40.047 -8.614 63.361 1.00 51.47 87 LYS A N 1
ATOM 677 C CA . LYS A 1 87 ? -38.880 -9.186 62.665 1.00 51.47 87 LYS A CA 1
ATOM 678 C C . LYS A 1 87 ? -39.232 -9.723 61.271 1.00 51.47 87 LYS A C 1
ATOM 680 O O . LYS A 1 87 ? -38.437 -9.554 60.350 1.00 51.47 87 LYS A O 1
ATOM 685 N N . ALA A 1 88 ? -40.438 -10.270 61.086 1.00 51.78 88 ALA A N 1
ATOM 686 C CA . ALA A 1 88 ? -40.938 -10.718 59.782 1.00 51.78 88 ALA A CA 1
ATOM 687 C C . ALA A 1 88 ? -41.258 -9.550 58.820 1.00 51.78 88 ALA A C 1
ATOM 689 O O . ALA A 1 88 ? -40.959 -9.632 57.629 1.00 51.78 88 ALA A O 1
ATOM 690 N N . GLN A 1 89 ? -41.787 -8.426 59.322 1.00 50.09 89 GLN A N 1
ATOM 691 C CA . GLN A 1 89 ? -42.084 -7.249 58.489 1.00 50.09 89 GLN A CA 1
ATOM 692 C C . GLN A 1 89 ? -40.825 -6.455 58.099 1.00 50.09 89 GLN A C 1
ATOM 694 O O . GLN A 1 89 ? -40.693 -6.036 56.948 1.00 50.09 89 GLN A O 1
ATOM 699 N N . VAL A 1 90 ? -39.845 -6.331 59.001 1.00 51.75 90 VAL A N 1
ATOM 700 C CA . VAL A 1 90 ? -38.572 -5.647 58.705 1.00 51.75 90 VAL A CA 1
ATOM 701 C C . VAL A 1 90 ? -37.648 -6.511 57.824 1.00 51.75 90 VAL A C 1
ATOM 703 O O . VAL A 1 90 ? -36.865 -5.974 57.041 1.00 51.75 90 VAL A O 1
ATOM 706 N N . GLN A 1 91 ? -37.765 -7.845 57.849 1.00 47.47 91 GLN A N 1
ATOM 707 C CA . GLN A 1 91 ? -37.042 -8.729 56.918 1.00 47.47 91 GLN A CA 1
ATOM 708 C C . GLN A 1 91 ? -37.683 -8.797 55.519 1.00 47.47 91 GLN A C 1
ATOM 710 O O . GLN A 1 91 ? -36.962 -8.921 54.529 1.00 47.47 91 GLN A O 1
ATOM 715 N N . SER A 1 92 ? -39.005 -8.637 55.391 1.00 49.44 92 SER A N 1
ATOM 716 C CA . SER A 1 92 ? -39.680 -8.624 54.081 1.00 49.44 92 SER A CA 1
ATOM 717 C C . SER A 1 92 ? -39.464 -7.323 53.291 1.00 49.44 92 SER A C 1
ATOM 719 O O . SER A 1 92 ? -39.434 -7.360 52.061 1.00 49.44 92 SER A O 1
ATOM 721 N N . GLN A 1 93 ? -39.278 -6.177 53.956 1.00 44.47 93 GLN A N 1
ATOM 722 C CA . GLN A 1 93 ? -39.077 -4.882 53.282 1.00 44.47 93 GLN A CA 1
ATOM 723 C C . GLN A 1 93 ? -37.616 -4.618 52.867 1.00 44.47 93 GLN A C 1
ATOM 725 O O . GLN A 1 93 ? -37.369 -4.007 51.823 1.00 44.47 93 GLN A O 1
ATOM 730 N N . ASN A 1 94 ? -36.636 -5.135 53.617 1.00 50.28 94 ASN A N 1
ATOM 731 C CA . ASN A 1 94 ? -35.215 -5.002 53.269 1.00 50.28 94 ASN A CA 1
ATOM 732 C C . ASN A 1 94 ? -34.798 -5.932 52.111 1.00 50.28 94 ASN A C 1
ATOM 734 O O . ASN A 1 94 ? -33.980 -5.553 51.271 1.00 50.28 94 ASN A O 1
ATOM 738 N N . ASN A 1 95 ? -35.416 -7.113 52.000 1.00 52.97 95 ASN A N 1
ATOM 739 C CA . ASN A 1 95 ? -35.134 -8.062 50.917 1.00 52.97 95 ASN A CA 1
ATOM 740 C C . ASN A 1 95 ? -35.788 -7.661 49.580 1.00 52.97 95 ASN A C 1
ATOM 742 O O . ASN A 1 95 ? -35.170 -7.825 48.529 1.00 52.97 95 ASN A O 1
ATOM 746 N N . ALA A 1 96 ? -36.993 -7.078 49.597 1.00 52.94 96 ALA A N 1
ATOM 747 C CA . ALA A 1 96 ? -37.667 -6.601 48.382 1.00 52.94 96 ALA A CA 1
ATOM 748 C C . ALA A 1 96 ? -36.947 -5.398 47.737 1.00 52.94 96 ALA A C 1
ATOM 750 O O . ALA A 1 96 ? -36.790 -5.347 46.516 1.00 52.94 96 ALA A O 1
ATOM 751 N N . SER A 1 97 ? -36.429 -4.481 48.562 1.00 58.41 97 SER A N 1
ATOM 752 C CA . SER A 1 97 ? -35.629 -3.328 48.117 1.00 58.41 97 SER A CA 1
ATOM 753 C C . SER A 1 97 ? -34.268 -3.758 47.543 1.00 58.41 97 SER A C 1
ATOM 755 O O . SER A 1 97 ? -33.813 -3.220 46.536 1.00 58.41 97 SER A O 1
ATOM 757 N N . SER A 1 98 ? -33.649 -4.793 48.126 1.00 67.50 98 SER A N 1
ATOM 758 C CA . SER A 1 98 ? -32.423 -5.418 47.610 1.00 67.50 98 SER A CA 1
ATOM 759 C C . SER A 1 98 ? -32.648 -6.143 46.274 1.00 67.50 98 SER A C 1
ATOM 761 O O . SER A 1 98 ? -31.829 -6.029 45.364 1.00 67.50 98 SER A O 1
ATOM 763 N N . ALA A 1 99 ? -33.775 -6.842 46.109 1.00 76.50 99 ALA A N 1
ATOM 764 C CA . ALA A 1 99 ? -34.095 -7.573 44.882 1.00 76.50 99 ALA A CA 1
ATOM 765 C C . ALA A 1 99 ? -34.380 -6.647 43.684 1.00 76.50 99 ALA A C 1
ATOM 767 O O . ALA A 1 99 ? -33.949 -6.940 42.566 1.00 76.50 99 ALA A O 1
ATOM 768 N N . ALA A 1 100 ? -35.060 -5.518 43.910 1.00 82.00 100 ALA A N 1
ATOM 769 C CA . ALA A 1 100 ? -35.294 -4.505 42.879 1.00 82.00 100 ALA A CA 1
ATOM 770 C C . ALA A 1 100 ? -33.977 -3.861 42.408 1.00 82.00 100 ALA A C 1
ATOM 772 O O . ALA A 1 100 ? -33.708 -3.826 41.207 1.00 82.00 100 ALA A O 1
ATOM 773 N N . LEU A 1 101 ? -33.106 -3.475 43.347 1.00 84.38 101 LEU A N 1
ATOM 774 C CA . LEU A 1 101 ? -31.768 -2.951 43.046 1.00 84.38 101 LEU A CA 1
ATOM 775 C C . LEU A 1 101 ? -30.896 -3.977 42.310 1.00 84.38 101 LEU A C 1
ATOM 777 O O . LEU A 1 101 ? -30.231 -3.639 41.336 1.00 84.38 101 LEU A O 1
ATOM 781 N N . GLN A 1 102 ? -30.926 -5.251 42.710 1.00 84.25 102 GLN A N 1
ATOM 782 C CA . GLN A 1 102 ? -30.202 -6.309 41.997 1.00 84.25 102 GLN A CA 1
ATOM 783 C C . GLN A 1 102 ? -30.712 -6.511 40.567 1.00 84.25 102 GLN A C 1
ATOM 785 O O . GLN A 1 102 ? -29.922 -6.832 39.678 1.00 84.25 102 GLN A O 1
ATOM 790 N N . LYS A 1 103 ? -32.013 -6.323 40.319 1.00 89.31 103 LYS A N 1
ATOM 791 C CA . LYS A 1 103 ? -32.595 -6.405 38.975 1.00 89.31 103 LYS A CA 1
ATOM 792 C C . LYS A 1 103 ? -32.141 -5.239 38.100 1.00 89.31 103 LYS A C 1
ATOM 794 O O . LYS A 1 103 ? -31.759 -5.469 36.955 1.00 89.31 103 LYS A O 1
ATOM 799 N N . GLU A 1 104 ? -32.124 -4.021 38.635 1.00 89.94 104 GLU A N 1
ATOM 800 C CA . GLU A 1 104 ? -31.602 -2.843 37.930 1.00 89.94 104 GLU A CA 1
ATOM 801 C C . GLU A 1 104 ? -30.103 -2.967 37.638 1.00 89.94 104 GLU A C 1
ATOM 803 O O . GLU A 1 104 ? -29.683 -2.736 36.505 1.00 89.94 104 GLU A O 1
ATOM 808 N N . ILE A 1 105 ? -29.309 -3.431 38.610 1.00 93.38 105 ILE A N 1
ATOM 809 C CA . ILE A 1 105 ? -27.872 -3.687 38.435 1.00 93.38 105 ILE A CA 1
ATOM 810 C C . ILE A 1 105 ? -27.639 -4.755 37.364 1.00 93.38 105 ILE A C 1
ATOM 812 O O . ILE A 1 105 ? -26.826 -4.546 36.468 1.00 93.38 105 ILE A O 1
ATOM 816 N N . LYS A 1 106 ? -28.369 -5.879 37.397 1.00 93.75 106 LYS A N 1
ATOM 817 C CA . LYS A 1 106 ? -28.267 -6.919 36.359 1.00 93.75 106 LYS A CA 1
ATOM 818 C C . LYS A 1 106 ? -28.611 -6.378 34.976 1.00 93.75 106 LYS A C 1
ATOM 820 O O . LYS A 1 106 ? -27.922 -6.704 34.016 1.00 93.75 106 LYS A O 1
ATOM 825 N N . ASN A 1 107 ? -29.639 -5.539 34.873 1.00 93.81 107 ASN A N 1
ATOM 826 C CA . ASN A 1 107 ? -30.046 -4.957 33.599 1.00 93.81 107 ASN A CA 1
ATOM 827 C C . ASN A 1 107 ? -28.988 -3.975 33.064 1.00 93.81 107 ASN A C 1
ATOM 829 O O . ASN A 1 107 ? -28.632 -4.015 31.890 1.00 93.81 107 ASN A O 1
ATOM 833 N N . LEU A 1 108 ? -28.411 -3.146 33.940 1.00 95.94 108 LEU A N 1
ATOM 834 C CA . LEU A 1 108 ? -27.315 -2.244 33.587 1.00 95.94 108 LEU A CA 1
ATOM 835 C C . LEU A 1 108 ? -26.069 -3.017 33.134 1.00 95.94 108 LEU A C 1
ATOM 837 O O . LEU A 1 108 ? -25.478 -2.681 32.110 1.00 95.94 108 LEU A O 1
ATOM 841 N N . VAL A 1 109 ? -25.701 -4.074 33.861 1.00 96.44 109 VAL A N 1
ATOM 842 C CA . VAL A 1 109 ? -24.581 -4.957 33.509 1.00 96.44 109 VAL A CA 1
ATOM 843 C C . VAL A 1 109 ? -24.831 -5.641 32.164 1.00 96.44 109 VAL A C 1
ATOM 845 O O . VAL A 1 109 ? -23.932 -5.668 31.331 1.00 96.44 109 VAL A O 1
ATOM 848 N N . GLN A 1 110 ? -26.049 -6.112 31.893 1.00 95.50 110 GLN A N 1
ATOM 849 C CA . GLN A 1 110 ? -26.390 -6.729 30.609 1.00 95.50 110 GLN A CA 1
ATOM 850 C C . GLN A 1 110 ? -26.311 -5.731 29.441 1.00 95.50 110 GLN A C 1
ATOM 852 O O . GLN A 1 110 ? -25.814 -6.063 28.361 1.00 95.50 110 GLN A O 1
ATOM 857 N N . ASN A 1 111 ? -26.744 -4.488 29.659 1.00 95.94 111 ASN A N 1
ATOM 858 C CA . ASN A 1 111 ? -26.615 -3.408 28.679 1.00 95.94 111 ASN A CA 1
ATOM 859 C C . ASN A 1 111 ? -25.143 -3.040 28.425 1.00 95.94 111 ASN A C 1
ATOM 861 O O . ASN A 1 111 ? -24.752 -2.766 27.293 1.00 95.94 111 ASN A O 1
ATOM 865 N N . LEU A 1 112 ? -24.305 -3.078 29.463 1.00 96.12 112 LEU A N 1
ATOM 866 C CA . LEU A 1 112 ? -22.860 -2.877 29.347 1.00 96.12 112 LEU A CA 1
ATOM 867 C C . LEU A 1 112 ? -22.181 -4.009 28.575 1.00 96.12 112 LEU A C 1
ATOM 869 O O . LEU A 1 112 ? -21.425 -3.721 27.654 1.00 96.12 112 LEU A O 1
ATOM 873 N N . ILE A 1 113 ? -22.485 -5.269 28.898 1.00 95.88 113 ILE A N 1
ATOM 874 C CA . ILE A 1 113 ? -21.934 -6.442 28.202 1.00 95.88 113 ILE A CA 1
ATOM 875 C C . ILE A 1 113 ? -22.334 -6.413 26.726 1.00 95.88 113 ILE A C 1
ATOM 877 O O . ILE A 1 113 ? -21.489 -6.537 25.846 1.00 95.88 113 ILE A O 1
ATOM 881 N N . SER A 1 114 ? -23.609 -6.159 26.430 1.00 95.50 114 SER A N 1
ATOM 882 C CA . SER A 1 114 ? -24.071 -6.068 25.042 1.00 95.50 114 SER A CA 1
ATOM 883 C C . SER A 1 114 ? -23.442 -4.889 24.293 1.00 95.50 114 SER A C 1
ATOM 885 O O . SER A 1 114 ? -23.069 -5.029 23.128 1.00 95.50 114 SER A O 1
ATOM 887 N N . SER A 1 115 ? -23.263 -3.735 24.939 1.00 96.56 115 SER A N 1
ATOM 888 C CA . SER A 1 115 ? -22.519 -2.611 24.358 1.00 96.56 115 SER A CA 1
ATOM 889 C C . SER A 1 115 ? -21.056 -2.983 24.082 1.00 96.56 115 SER A C 1
ATOM 891 O O . SER A 1 115 ? -20.557 -2.745 22.981 1.00 96.56 115 SER A O 1
ATOM 893 N N . GLN A 1 116 ? -20.393 -3.644 25.035 1.00 96.88 116 GLN A N 1
ATOM 894 C CA . GLN A 1 116 ? -19.022 -4.135 24.905 1.00 96.88 116 GLN A CA 1
ATOM 895 C C . GLN A 1 116 ? -18.884 -5.104 23.728 1.00 96.88 116 GLN A C 1
ATOM 897 O O . GLN A 1 116 ? -18.009 -4.900 22.891 1.00 96.88 116 GLN A O 1
ATOM 902 N N . ASP A 1 117 ? -19.766 -6.095 23.603 1.00 97.88 117 ASP A N 1
ATOM 903 C CA . ASP A 1 117 ? -19.736 -7.062 22.501 1.00 97.88 117 ASP A CA 1
ATOM 904 C C . ASP A 1 117 ? -19.888 -6.382 21.141 1.00 97.88 117 ASP A C 1
ATOM 906 O O . ASP A 1 117 ? -19.214 -6.737 20.175 1.00 97.88 117 ASP A O 1
ATOM 910 N N . ASN A 1 118 ? -20.755 -5.372 21.052 1.00 97.38 118 ASN A N 1
ATOM 911 C CA . ASN A 1 118 ? -20.924 -4.595 19.829 1.00 97.38 118 ASN A CA 1
ATOM 912 C C . ASN A 1 118 ? -19.669 -3.786 19.483 1.00 97.38 118 ASN A C 1
ATOM 914 O O . ASN A 1 118 ? -19.302 -3.698 18.310 1.00 97.38 118 ASN A O 1
ATOM 918 N N . VAL A 1 119 ? -19.004 -3.202 20.482 1.00 98.12 119 VAL A N 1
ATOM 919 C CA . VAL A 1 119 ? -17.739 -2.481 20.290 1.00 98.12 119 VAL A CA 1
ATOM 920 C C . VAL A 1 119 ? -16.637 -3.441 19.852 1.00 98.12 119 VAL A C 1
ATOM 922 O O . VAL A 1 119 ? -15.984 -3.177 18.846 1.00 98.12 119 VAL A O 1
ATOM 925 N N . VAL A 1 120 ? -16.472 -4.571 20.543 1.00 98.12 120 VAL A N 1
ATOM 926 C CA . VAL A 1 120 ? -15.465 -5.588 20.213 1.00 98.12 120 VAL A CA 1
ATOM 927 C C . VAL A 1 120 ? -15.683 -6.109 18.796 1.00 98.12 120 VAL A C 1
ATOM 929 O O . VAL A 1 120 ? -14.755 -6.067 18.000 1.00 98.12 120 VAL A O 1
ATOM 932 N N . LYS A 1 121 ? -16.917 -6.475 18.423 1.00 98.38 121 LYS A N 1
ATOM 933 C CA . LYS A 1 121 ? -17.242 -6.924 17.057 1.00 98.38 121 LYS A CA 1
ATOM 934 C C . LYS A 1 121 ? -16.879 -5.891 15.992 1.00 98.38 121 LYS A C 1
ATOM 936 O O . LYS A 1 121 ? -16.325 -6.254 14.960 1.00 98.38 121 LYS A O 1
ATOM 941 N N . LYS A 1 122 ? -17.185 -4.609 16.222 1.00 98.06 122 LYS A N 1
ATOM 942 C CA . LYS A 1 122 ? -16.831 -3.535 15.279 1.00 98.06 122 LYS A CA 1
ATOM 943 C C . LYS A 1 122 ? -15.321 -3.355 15.167 1.00 98.06 122 LYS A C 1
ATOM 945 O O . LYS A 1 122 ? -14.829 -3.177 14.061 1.00 98.06 122 LYS A O 1
ATOM 950 N N . ILE A 1 123 ? -14.602 -3.407 16.288 1.00 98.06 123 ILE A N 1
ATOM 951 C CA . ILE A 1 123 ? -13.140 -3.305 16.300 1.00 98.06 123 ILE A CA 1
ATOM 952 C C . ILE A 1 123 ? -12.524 -4.480 15.543 1.00 98.06 123 ILE A C 1
ATOM 954 O O . ILE A 1 123 ? -11.721 -4.242 14.648 1.00 98.06 123 ILE A O 1
ATOM 958 N N . THR A 1 124 ? -12.934 -5.716 15.843 1.00 97.88 124 THR A N 1
ATOM 959 C CA . THR A 1 124 ? -12.461 -6.915 15.140 1.00 97.88 124 THR A CA 1
ATOM 960 C C . THR A 1 124 ? -12.706 -6.790 13.643 1.00 97.88 124 THR A C 1
ATOM 962 O O . THR A 1 124 ? -11.761 -6.883 12.873 1.00 97.88 124 THR A O 1
ATOM 965 N N . LYS A 1 125 ? -13.925 -6.416 13.234 1.00 98.06 125 LYS A N 1
ATOM 966 C CA . LYS A 1 125 ? -14.257 -6.233 11.817 1.00 98.06 125 LYS A CA 1
ATOM 967 C C . LYS A 1 125 ? -13.363 -5.200 11.118 1.00 98.06 125 LYS A C 1
ATOM 969 O O . LYS A 1 125 ? -12.880 -5.450 10.022 1.00 98.06 125 LYS A O 1
ATOM 974 N N . VAL A 1 126 ? -13.140 -4.039 11.738 1.00 98.06 126 VAL A N 1
ATOM 975 C CA . VAL A 1 126 ? -12.285 -2.985 11.161 1.00 98.06 126 VAL A CA 1
ATOM 976 C C . VAL A 1 126 ? -10.823 -3.427 11.081 1.00 98.06 126 VAL A C 1
ATOM 978 O O . VAL A 1 126 ? -10.120 -3.031 10.155 1.00 98.06 126 VAL A O 1
ATOM 981 N N . ILE A 1 127 ? -10.351 -4.212 12.051 1.00 97.69 127 ILE A N 1
ATOM 982 C CA . ILE A 1 127 ? -9.003 -4.784 12.022 1.00 97.69 127 ILE A CA 1
ATOM 983 C C . ILE A 1 127 ? -8.893 -5.785 10.875 1.00 97.69 127 ILE A C 1
ATOM 985 O O . ILE A 1 127 ? -7.960 -5.659 10.090 1.00 97.69 127 ILE A O 1
ATOM 989 N N . ASP A 1 128 ? -9.854 -6.696 10.733 1.00 97.06 128 ASP A N 1
ATOM 990 C CA . ASP A 1 128 ? -9.861 -7.698 9.664 1.00 97.06 128 ASP A CA 1
ATOM 991 C C . ASP A 1 128 ? -9.840 -7.026 8.280 1.00 97.06 128 ASP A C 1
ATOM 993 O O . ASP A 1 128 ? -8.966 -7.319 7.470 1.00 97.06 128 ASP A O 1
ATOM 997 N N . GLU A 1 129 ? -10.714 -6.039 8.042 1.00 96.56 129 GLU A N 1
ATOM 998 C CA . GLU A 1 129 ? -10.753 -5.270 6.784 1.00 96.56 129 GLU A CA 1
ATOM 999 C C . GLU A 1 129 ? -9.432 -4.518 6.512 1.00 96.56 129 GLU A C 1
ATOM 1001 O O . GLU A 1 129 ? -8.989 -4.405 5.368 1.00 96.56 129 GLU A O 1
ATOM 1006 N N . LYS A 1 130 ? -8.780 -3.983 7.555 1.00 96.31 130 LYS A N 1
ATOM 1007 C CA . LYS A 1 130 ? -7.497 -3.275 7.414 1.00 96.31 130 LYS A CA 1
ATOM 1008 C C . LYS A 1 130 ? -6.316 -4.209 7.184 1.00 96.31 130 LYS A C 1
ATOM 1010 O O . LYS A 1 130 ? -5.391 -3.806 6.483 1.00 96.31 130 LYS A O 1
ATOM 1015 N N . LEU A 1 131 ? -6.317 -5.388 7.800 1.00 96.69 131 LEU A N 1
ATOM 1016 C CA . LEU A 1 131 ? -5.281 -6.399 7.598 1.00 96.69 131 LEU A CA 1
ATOM 1017 C C . LEU A 1 131 ? -5.366 -6.966 6.181 1.00 96.69 131 LEU A C 1
ATOM 1019 O O . LEU A 1 131 ? -4.350 -7.012 5.500 1.00 96.69 131 LEU A O 1
ATOM 1023 N N . ASP A 1 132 ? -6.574 -7.259 5.703 1.00 91.00 132 ASP A N 1
ATOM 1024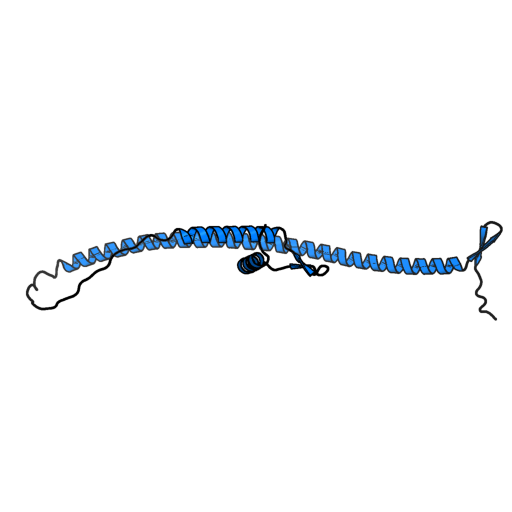 C CA . ASP A 1 132 ? -6.803 -7.722 4.331 1.00 91.00 132 ASP A CA 1
ATOM 1025 C C . ASP A 1 132 ? -6.353 -6.672 3.297 1.00 91.00 132 ASP A C 1
ATOM 1027 O O . ASP A 1 132 ? -5.583 -6.953 2.379 1.00 91.00 132 ASP A O 1
ATOM 1031 N N . GLY A 1 133 ? -6.714 -5.400 3.513 1.00 94.94 133 GLY A N 1
ATOM 1032 C CA . GLY A 1 133 ? -6.239 -4.306 2.661 1.00 94.94 133 GLY A CA 1
ATOM 1033 C C . GLY A 1 133 ? -4.719 -4.087 2.708 1.00 94.94 133 GLY A C 1
ATOM 1034 O O . GLY A 1 133 ? -4.140 -3.582 1.747 1.00 94.94 133 GLY A O 1
ATOM 1035 N N . MET A 1 134 ? -4.056 -4.445 3.811 1.00 96.75 134 MET A N 1
ATOM 1036 C CA . MET A 1 134 ? -2.599 -4.365 3.928 1.00 96.75 134 MET A CA 1
ATOM 1037 C C . MET A 1 134 ? -1.914 -5.464 3.110 1.00 96.75 134 MET A C 1
ATOM 1039 O O . MET A 1 134 ? -0.913 -5.173 2.453 1.00 96.75 134 MET A O 1
ATOM 1043 N N . ASP A 1 135 ? -2.455 -6.682 3.110 1.00 96.88 135 ASP A N 1
ATOM 1044 C CA . ASP A 1 135 ? -1.903 -7.807 2.352 1.00 96.88 135 ASP A CA 1
ATOM 1045 C C . ASP A 1 135 ? -1.914 -7.523 0.843 1.00 96.88 135 ASP A C 1
ATOM 1047 O O . ASP A 1 135 ? -0.893 -7.711 0.177 1.00 96.88 135 ASP A O 1
ATOM 1051 N N . GLU A 1 136 ? -2.999 -6.946 0.319 1.00 96.62 136 GLU A N 1
ATOM 1052 C CA . GLU A 1 136 ? -3.092 -6.528 -1.090 1.00 96.62 136 GLU A CA 1
ATOM 1053 C C . GLU A 1 136 ? -1.993 -5.515 -1.467 1.00 96.62 136 GLU A C 1
ATOM 1055 O O . GLU A 1 136 ? -1.307 -5.650 -2.484 1.00 96.62 136 GLU A O 1
ATOM 1060 N N . ILE A 1 137 ? -1.758 -4.516 -0.608 1.00 97.62 137 ILE A N 1
ATOM 1061 C CA . ILE A 1 137 ? -0.707 -3.511 -0.831 1.00 97.62 137 ILE A CA 1
ATOM 1062 C C . ILE A 1 137 ? 0.680 -4.160 -0.812 1.00 97.62 137 ILE A C 1
ATOM 1064 O O . ILE A 1 137 ? 1.542 -3.795 -1.615 1.00 97.62 137 ILE A O 1
ATOM 1068 N N . VAL A 1 138 ? 0.924 -5.106 0.097 1.00 98.19 138 VAL A N 1
ATOM 1069 C CA . VAL A 1 138 ? 2.207 -5.817 0.183 1.00 98.19 138 VAL A CA 1
ATOM 1070 C C . VAL A 1 138 ? 2.452 -6.642 -1.080 1.00 98.19 138 VAL A C 1
ATOM 1072 O O . VAL A 1 138 ? 3.572 -6.626 -1.597 1.00 98.19 138 VAL A O 1
ATOM 1075 N N . VAL A 1 139 ? 1.428 -7.308 -1.618 1.00 97.69 139 VAL A N 1
ATOM 1076 C CA . VAL A 1 139 ? 1.529 -8.065 -2.874 1.00 97.69 139 VAL A CA 1
ATOM 1077 C C . VAL A 1 139 ? 1.891 -7.146 -4.044 1.00 97.69 139 VAL A C 1
ATOM 1079 O O . VAL A 1 139 ? 2.869 -7.418 -4.749 1.00 97.69 139 VAL A O 1
ATOM 1082 N N . GLU A 1 140 ? 1.182 -6.027 -4.224 1.00 97.81 140 GLU A N 1
ATOM 1083 C CA . GLU A 1 140 ? 1.481 -5.090 -5.317 1.00 97.81 140 GLU A CA 1
ATOM 1084 C C . GLU A 1 140 ? 2.858 -4.433 -5.141 1.00 97.81 140 GLU A C 1
ATOM 1086 O O . GLU A 1 140 ? 3.587 -4.230 -6.114 1.00 97.81 140 GLU A O 1
ATOM 1091 N N . LEU A 1 141 ? 3.278 -4.166 -3.900 1.00 98.12 141 LEU A N 1
ATOM 1092 C CA . LEU A 1 141 ? 4.618 -3.667 -3.605 1.00 98.12 141 LEU A CA 1
ATOM 1093 C C . LEU A 1 141 ? 5.703 -4.681 -3.986 1.00 98.12 141 LEU A C 1
ATOM 1095 O O . LEU A 1 141 ? 6.709 -4.289 -4.579 1.00 98.12 141 LEU A O 1
ATOM 1099 N N . ILE A 1 142 ? 5.522 -5.967 -3.665 1.00 98.31 142 ILE A N 1
ATOM 1100 C CA . ILE A 1 142 ? 6.448 -7.031 -4.080 1.00 98.31 142 ILE A CA 1
ATOM 1101 C C . ILE A 1 142 ? 6.529 -7.068 -5.605 1.00 98.31 142 ILE A C 1
ATOM 1103 O O . ILE A 1 142 ? 7.633 -7.039 -6.150 1.00 98.31 142 ILE A O 1
ATOM 1107 N N . ARG A 1 143 ? 5.381 -7.049 -6.291 1.00 98.56 143 ARG A N 1
ATOM 1108 C CA . ARG A 1 143 ? 5.307 -7.033 -7.758 1.00 98.56 143 ARG A CA 1
ATOM 1109 C C . ARG A 1 143 ? 6.082 -5.856 -8.344 1.00 98.56 143 ARG A C 1
ATOM 1111 O O . ARG A 1 143 ? 6.972 -6.060 -9.170 1.00 98.56 143 ARG A O 1
ATOM 1118 N N . CYS A 1 144 ? 5.817 -4.650 -7.845 1.00 98.44 144 CYS A N 1
ATOM 1119 C CA . CYS A 1 144 ? 6.502 -3.432 -8.265 1.00 98.44 144 CYS A CA 1
ATOM 1120 C C . CYS A 1 144 ? 8.006 -3.495 -7.983 1.00 98.44 144 CYS A C 1
ATOM 1122 O O . CYS A 1 144 ? 8.805 -3.067 -8.811 1.00 98.44 144 CYS A O 1
ATOM 1124 N N . LYS A 1 145 ? 8.421 -4.032 -6.830 1.00 98.44 145 LYS A N 1
ATOM 1125 C CA . LYS A 1 145 ? 9.835 -4.151 -6.456 1.00 98.44 145 LYS A CA 1
ATOM 1126 C C . LYS A 1 145 ? 10.576 -5.134 -7.361 1.00 98.44 145 LYS A C 1
ATOM 1128 O O . LYS A 1 145 ? 11.673 -4.823 -7.818 1.00 98.44 145 LYS A O 1
ATOM 1133 N N . THR A 1 146 ? 9.970 -6.280 -7.658 1.00 98.62 146 THR A N 1
ATOM 1134 C CA . THR A 1 146 ? 10.517 -7.263 -8.600 1.00 98.62 146 THR A CA 1
ATOM 1135 C C . THR A 1 146 ? 10.602 -6.693 -10.015 1.00 98.62 146 THR A C 1
ATOM 1137 O O . THR A 1 146 ? 11.616 -6.867 -10.690 1.00 98.62 146 THR A O 1
ATOM 1140 N N . GLU A 1 147 ? 9.574 -5.976 -10.469 1.00 98.50 147 GLU A N 1
ATOM 1141 C CA . GLU A 1 147 ? 9.587 -5.331 -11.782 1.00 98.50 147 GLU A CA 1
ATOM 1142 C C . GLU A 1 147 ? 10.631 -4.208 -11.863 1.00 98.50 147 GLU A C 1
ATOM 1144 O O . GLU A 1 147 ? 11.357 -4.118 -12.853 1.00 98.50 147 GLU A O 1
ATOM 1149 N N . ASN A 1 148 ? 10.782 -3.403 -10.807 1.00 98.38 148 ASN A N 1
ATOM 1150 C CA . ASN A 1 148 ? 11.801 -2.356 -10.738 1.00 98.38 148 ASN A CA 1
ATOM 1151 C C . ASN A 1 148 ? 13.215 -2.938 -10.858 1.00 98.38 148 ASN A C 1
ATOM 1153 O O . ASN A 1 148 ? 14.029 -2.416 -11.617 1.00 98.38 148 ASN A O 1
ATOM 1157 N N . GLU A 1 149 ? 13.485 -4.047 -10.166 1.00 98.38 149 GLU A N 1
ATOM 1158 C CA . GLU A 1 149 ? 14.772 -4.741 -10.248 1.00 98.38 149 GLU A CA 1
ATOM 1159 C C . GLU A 1 149 ? 15.041 -5.263 -11.665 1.00 98.38 149 GLU A C 1
ATOM 1161 O O . GLU A 1 149 ? 16.116 -5.053 -12.228 1.00 98.38 149 GLU A O 1
ATOM 1166 N N . LYS A 1 150 ? 14.027 -5.854 -12.309 1.00 98.31 150 LYS A N 1
ATOM 1167 C CA . LYS A 1 150 ? 14.128 -6.309 -13.701 1.00 98.31 150 LYS A CA 1
ATOM 1168 C C . LYS A 1 150 ? 14.411 -5.156 -14.669 1.00 98.31 150 LYS A C 1
ATOM 1170 O O . LYS A 1 150 ? 15.191 -5.311 -15.610 1.00 98.31 150 LYS A O 1
ATOM 1175 N N . LEU A 1 151 ? 13.780 -4.001 -14.461 1.00 98.62 151 LEU A N 1
ATOM 1176 C CA . LEU A 1 151 ? 14.023 -2.807 -15.272 1.00 98.62 151 LEU A CA 1
ATOM 1177 C C . LEU A 1 151 ? 15.440 -2.265 -15.067 1.00 98.62 151 LEU A C 1
ATOM 1179 O O . LEU A 1 151 ? 16.088 -1.924 -16.055 1.00 98.62 151 LEU A O 1
ATOM 1183 N N . ARG A 1 152 ? 15.948 -2.244 -13.828 1.00 98.44 152 ARG A N 1
ATOM 1184 C CA . ARG A 1 152 ? 17.344 -1.876 -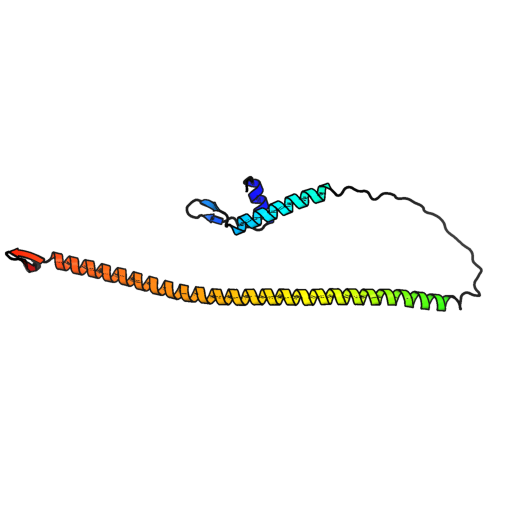13.531 1.00 98.44 152 ARG A CA 1
ATOM 1185 C C . ARG A 1 152 ? 18.325 -2.775 -14.273 1.00 98.44 152 ARG A C 1
ATOM 1187 O O . ARG A 1 152 ? 19.181 -2.266 -14.990 1.00 98.44 152 ARG A O 1
ATOM 1194 N N . GLN A 1 153 ? 18.126 -4.090 -14.204 1.00 98.44 153 GLN A N 1
ATOM 1195 C CA . GLN A 1 153 ? 18.963 -5.046 -14.927 1.00 98.44 153 GLN A CA 1
ATOM 1196 C C . GLN A 1 153 ? 18.931 -4.804 -16.443 1.00 98.44 153 GLN A C 1
ATOM 1198 O O . GLN A 1 153 ? 19.971 -4.794 -17.099 1.00 98.44 153 GLN A O 1
ATOM 1203 N N . LYS A 1 154 ? 17.749 -4.520 -17.006 1.00 98.44 154 LYS A N 1
ATOM 1204 C CA . LYS A 1 154 ? 17.612 -4.215 -18.436 1.00 98.44 154 LYS A CA 1
ATOM 1205 C C . LYS A 1 154 ? 18.326 -2.923 -18.839 1.00 98.44 154 LYS A C 1
ATOM 1207 O O . LYS A 1 154 ? 18.891 -2.864 -19.929 1.00 98.44 154 LYS A O 1
ATOM 1212 N N . VAL A 1 155 ? 18.305 -1.896 -17.987 1.00 98.56 155 VAL A N 1
ATOM 1213 C CA . VAL A 1 155 ? 19.062 -0.655 -18.212 1.00 98.56 155 VAL A CA 1
ATOM 1214 C C . VAL A 1 155 ? 20.560 -0.940 -18.227 1.00 98.56 155 VAL A C 1
ATOM 1216 O O . VAL A 1 155 ? 21.247 -0.469 -19.133 1.00 98.56 155 VAL A O 1
ATOM 1219 N N . ASP A 1 156 ? 21.062 -1.743 -17.292 1.00 98.25 156 ASP A N 1
ATOM 1220 C CA . ASP A 1 156 ? 22.482 -2.096 -17.233 1.00 98.25 156 ASP A CA 1
ATOM 1221 C C . ASP A 1 156 ? 22.927 -2.892 -18.466 1.00 98.25 156 ASP A C 1
ATOM 1223 O O . ASP A 1 156 ? 23.971 -2.600 -19.056 1.00 98.25 156 ASP A O 1
ATOM 1227 N N . ASP A 1 157 ? 22.125 -3.864 -18.899 1.00 98.25 157 ASP A N 1
ATOM 1228 C CA . ASP A 1 157 ? 22.422 -4.683 -20.077 1.00 98.25 157 ASP A CA 1
ATOM 1229 C C . ASP A 1 157 ? 22.420 -3.851 -21.364 1.00 98.25 157 ASP A C 1
ATOM 1231 O O . ASP A 1 157 ? 23.370 -3.919 -22.149 1.00 98.25 157 ASP A O 1
ATOM 1235 N N . LEU A 1 158 ? 21.410 -2.993 -21.548 1.00 98.19 158 LEU A N 1
ATOM 1236 C CA . LEU A 1 158 ? 21.360 -2.064 -22.680 1.00 98.19 158 LEU A CA 1
ATOM 1237 C C . LEU A 1 158 ? 22.512 -1.063 -22.643 1.00 98.19 158 LEU A C 1
ATOM 1239 O O . LEU A 1 158 ? 23.057 -0.719 -23.687 1.00 98.19 158 LEU A O 1
ATOM 1243 N N . THR A 1 159 ? 22.917 -0.612 -21.459 1.00 98.12 159 THR A N 1
ATOM 1244 C CA . THR A 1 159 ? 24.055 0.296 -21.301 1.00 98.12 159 THR A CA 1
ATOM 1245 C C . THR A 1 159 ? 25.348 -0.381 -21.750 1.00 98.12 159 THR A C 1
ATOM 1247 O O . THR A 1 159 ? 26.088 0.184 -22.558 1.00 98.12 159 THR A O 1
ATOM 1250 N N . LYS A 1 160 ? 25.601 -1.621 -21.309 1.00 98.00 160 LYS A N 1
ATOM 1251 C CA . LYS A 1 160 ? 26.755 -2.419 -21.758 1.00 98.00 160 LYS A CA 1
ATOM 1252 C C . LYS A 1 160 ? 26.736 -2.644 -23.267 1.00 98.00 160 LYS A C 1
ATOM 1254 O O . LYS A 1 160 ? 27.764 -2.483 -23.924 1.00 98.00 160 LYS A O 1
ATOM 1259 N N . GLU A 1 161 ? 25.582 -2.997 -23.828 1.00 97.94 161 GLU A N 1
ATOM 1260 C CA . GLU A 1 161 ? 25.440 -3.198 -25.267 1.00 97.94 161 GLU A CA 1
ATOM 1261 C C . GLU A 1 161 ? 25.677 -1.904 -26.051 1.00 97.94 161 GLU A C 1
ATOM 1263 O O . GLU A 1 161 ? 26.394 -1.923 -27.050 1.00 97.94 161 GLU A O 1
ATOM 1268 N N . ASN A 1 162 ? 25.161 -0.774 -25.571 1.00 97.31 162 ASN A N 1
ATOM 1269 C CA . ASN A 1 162 ? 25.376 0.530 -26.186 1.00 97.31 162 ASN A CA 1
ATOM 1270 C C . ASN A 1 162 ? 26.871 0.889 -26.204 1.00 97.31 162 ASN A C 1
ATOM 1272 O O . ASN A 1 162 ? 27.402 1.260 -27.251 1.00 97.31 162 ASN A O 1
ATOM 1276 N N . TYR A 1 163 ? 27.590 0.667 -25.097 1.00 97.44 163 TYR A N 1
ATOM 1277 C CA . TYR A 1 163 ? 29.047 0.830 -25.065 1.00 97.44 163 TYR A CA 1
ATOM 1278 C C . TYR A 1 163 ? 29.770 -0.113 -26.028 1.00 97.44 163 TYR A C 1
ATOM 1280 O O . TYR A 1 163 ? 30.679 0.326 -26.732 1.00 97.44 163 TYR A O 1
ATOM 1288 N N . ARG A 1 164 ? 29.361 -1.385 -26.106 1.00 95.88 164 ARG A N 1
ATOM 1289 C CA . ARG A 1 164 ? 29.935 -2.359 -27.045 1.00 95.88 164 ARG A CA 1
ATOM 1290 C C . ARG A 1 164 ? 29.740 -1.911 -28.491 1.00 95.88 164 ARG A C 1
ATOM 1292 O O . ARG A 1 164 ? 30.702 -1.888 -29.254 1.00 95.88 164 ARG A O 1
ATOM 1299 N N . ILE A 1 165 ? 28.518 -1.529 -28.861 1.00 95.56 165 ILE A N 1
ATOM 1300 C CA . ILE A 1 165 ? 28.193 -1.054 -30.209 1.00 95.56 165 ILE A CA 1
ATOM 1301 C C . ILE A 1 165 ? 28.991 0.210 -30.511 1.00 95.56 165 ILE A C 1
ATOM 1303 O O . ILE A 1 165 ? 29.636 0.277 -31.554 1.00 95.56 165 ILE A O 1
ATOM 1307 N N . LYS A 1 166 ? 29.030 1.175 -29.588 1.00 94.88 166 LYS A N 1
ATOM 1308 C CA . LYS A 1 166 ? 29.810 2.404 -29.747 1.00 94.88 166 LYS A CA 1
ATOM 1309 C C . LYS A 1 166 ? 31.295 2.109 -29.948 1.00 94.88 166 LYS A C 1
ATOM 1311 O O . LYS A 1 166 ? 31.894 2.674 -30.853 1.00 94.88 166 LYS A O 1
ATOM 1316 N N . ALA A 1 167 ? 31.870 1.189 -29.175 1.00 92.44 167 ALA A N 1
ATOM 1317 C CA . ALA A 1 167 ? 33.253 0.758 -29.354 1.00 92.44 167 ALA A CA 1
ATOM 1318 C C . ALA A 1 167 ? 33.473 0.137 -30.741 1.00 92.44 167 ALA A C 1
ATOM 1320 O O . ALA A 1 167 ? 34.423 0.507 -31.423 1.00 92.44 167 ALA A O 1
ATOM 1321 N N . THR A 1 168 ? 32.571 -0.740 -31.200 1.00 90.81 168 THR A N 1
ATOM 1322 C CA . THR A 1 168 ? 32.666 -1.304 -32.555 1.00 90.81 168 THR A CA 1
ATOM 1323 C C . THR A 1 168 ? 32.492 -0.246 -33.641 1.00 90.81 168 THR A C 1
ATOM 1325 O O . THR A 1 168 ? 33.242 -0.269 -34.607 1.00 90.81 168 THR A O 1
ATOM 1328 N N . ALA A 1 169 ? 31.576 0.712 -33.483 1.00 90.31 169 ALA A N 1
ATOM 1329 C CA . ALA A 1 169 ? 31.358 1.803 -34.429 1.00 90.31 169 ALA A CA 1
ATOM 1330 C C . ALA A 1 169 ? 32.595 2.705 -34.541 1.00 90.31 169 ALA A C 1
ATOM 1332 O O . ALA A 1 169 ? 32.975 3.071 -35.647 1.00 90.31 169 ALA A O 1
ATOM 1333 N N . SER A 1 170 ? 33.277 2.976 -33.423 1.00 88.81 170 SER A N 1
ATOM 1334 C CA . SER A 1 170 ? 34.534 3.735 -33.401 1.00 88.81 170 SER A CA 1
ATOM 1335 C C . SER A 1 170 ? 35.679 3.060 -34.160 1.00 88.81 170 SER A C 1
ATOM 1337 O O . SER A 1 170 ? 36.643 3.737 -34.494 1.00 88.81 170 SER A O 1
ATOM 1339 N N . THR A 1 171 ? 35.594 1.754 -34.445 1.00 90.19 171 THR A N 1
ATOM 1340 C CA . THR A 1 171 ? 36.584 1.066 -35.297 1.00 90.19 171 THR A CA 1
ATOM 1341 C C . THR A 1 171 ? 36.349 1.284 -36.788 1.00 90.19 171 THR A C 1
ATOM 1343 O O . THR A 1 171 ? 37.153 0.835 -37.594 1.00 90.19 171 THR A O 1
ATOM 1346 N N . TYR A 1 172 ? 35.251 1.931 -37.185 1.00 92.56 172 TYR A N 1
ATOM 1347 C CA . TYR A 1 172 ? 34.980 2.232 -38.585 1.00 92.56 172 TYR A CA 1
ATOM 1348 C C . TYR A 1 172 ? 35.339 3.679 -38.894 1.00 92.56 172 TYR A C 1
ATOM 1350 O O . TYR A 1 172 ? 34.814 4.608 -38.281 1.00 92.56 172 TYR A O 1
ATOM 1358 N N . ARG A 1 173 ? 36.179 3.872 -39.909 1.00 89.75 173 ARG A N 1
ATOM 1359 C CA . ARG A 1 173 ? 36.530 5.196 -40.427 1.00 89.75 173 ARG A CA 1
ATOM 1360 C C . ARG A 1 173 ? 35.884 5.435 -41.794 1.00 89.75 173 ARG A C 1
ATOM 1362 O O . ARG A 1 173 ? 35.802 4.497 -42.596 1.00 89.75 173 ARG A O 1
ATOM 1369 N N . PRO A 1 174 ? 35.417 6.661 -42.074 1.00 91.31 174 PRO A N 1
ATOM 1370 C CA . PRO A 1 174 ? 34.835 6.985 -43.365 1.00 91.31 174 PRO A CA 1
ATOM 1371 C C . PRO A 1 174 ? 35.903 6.996 -44.466 1.00 91.31 174 PRO A C 1
ATOM 1373 O O . PRO A 1 174 ? 37.046 7.403 -44.261 1.00 91.31 174 PRO A O 1
ATOM 1376 N N . ILE A 1 175 ? 35.489 6.582 -45.654 1.00 88.62 175 ILE A N 1
ATOM 1377 C CA . ILE A 1 175 ? 36.177 6.702 -46.939 1.00 88.62 175 ILE A CA 1
ATOM 1378 C C . ILE A 1 175 ? 35.264 7.535 -47.862 1.00 88.62 175 ILE A C 1
ATOM 1380 O O . ILE A 1 175 ? 34.092 7.779 -47.564 1.00 88.62 175 ILE A O 1
ATOM 1384 N N . ALA A 1 176 ? 35.806 8.026 -48.977 1.00 89.94 176 ALA A N 1
ATOM 1385 C CA . ALA A 1 176 ? 35.055 8.760 -49.991 1.00 89.94 176 ALA A CA 1
ATOM 1386 C C . ALA A 1 176 ? 33.739 8.060 -50.397 1.00 89.94 176 ALA A C 1
ATOM 1388 O O . ALA A 1 176 ? 33.626 6.834 -50.375 1.00 89.94 176 ALA A O 1
ATOM 1389 N N . PHE A 1 177 ? 32.754 8.870 -50.797 1.00 92.44 177 PHE A N 1
ATOM 1390 C CA . PHE A 1 177 ? 31.420 8.432 -51.233 1.00 92.44 177 PHE A CA 1
ATOM 1391 C C . PHE A 1 177 ? 30.575 7.717 -50.161 1.00 92.44 177 PHE A C 1
ATOM 1393 O O . PHE A 1 177 ? 29.674 6.954 -50.495 1.00 92.44 177 PHE A O 1
ATOM 1400 N N . GLY A 1 178 ? 30.827 7.975 -48.872 1.00 88.44 178 GLY A N 1
ATOM 1401 C CA . GLY A 1 178 ? 30.002 7.445 -47.776 1.00 88.44 178 GLY A CA 1
ATOM 1402 C C . GLY A 1 178 ? 30.253 5.970 -47.450 1.00 88.44 178 GLY A C 1
ATOM 1403 O O . GLY A 1 178 ? 29.479 5.363 -46.714 1.00 88.44 178 GLY A O 1
ATOM 1404 N N . LEU A 1 179 ? 31.331 5.390 -47.981 1.00 91.69 179 LEU A N 1
ATOM 1405 C CA . LEU A 1 179 ? 31.791 4.055 -47.612 1.00 91.69 179 LEU A CA 1
ATOM 1406 C C . LEU A 1 179 ? 32.565 4.127 -46.293 1.00 91.69 179 LEU A C 1
ATOM 1408 O O . LEU A 1 179 ? 33.213 5.125 -46.003 1.00 91.69 179 LEU A O 1
ATOM 1412 N N . TYR A 1 180 ? 32.528 3.064 -45.496 1.00 93.19 180 TYR A N 1
ATOM 1413 C CA . TYR A 1 180 ? 33.290 2.956 -44.251 1.00 93.19 180 TYR A CA 1
ATOM 1414 C C . TYR A 1 180 ? 34.149 1.697 -44.299 1.00 93.19 180 TYR A C 1
ATOM 1416 O O . TYR A 1 180 ? 33.709 0.665 -44.806 1.00 93.19 180 TYR A O 1
ATOM 1424 N N . VAL A 1 181 ? 35.362 1.762 -43.749 1.00 90.56 181 VAL A N 1
ATOM 1425 C CA . VAL A 1 181 ? 36.217 0.583 -43.565 1.00 90.56 181 VAL A CA 1
ATOM 1426 C C . VAL A 1 181 ? 36.461 0.355 -42.085 1.00 90.56 181 VAL A C 1
ATOM 1428 O O . VAL A 1 181 ? 36.640 1.310 -41.330 1.00 90.56 181 VAL A O 1
ATOM 1431 N N . LYS A 1 182 ? 36.463 -0.914 -41.675 1.00 91.62 182 LYS A N 1
ATOM 1432 C CA . LYS A 1 182 ? 36.871 -1.308 -40.330 1.00 91.62 182 LYS A CA 1
ATOM 1433 C C . LYS A 1 182 ? 38.392 -1.244 -40.233 1.00 91.62 182 LYS A C 1
ATOM 1435 O O . LYS A 1 182 ? 39.074 -1.873 -41.046 1.00 91.62 182 LYS A O 1
ATOM 1440 N N . ASP A 1 183 ? 38.910 -0.536 -39.243 1.00 86.69 183 ASP A N 1
ATOM 1441 C CA . ASP A 1 183 ? 40.325 -0.572 -38.905 1.00 86.69 183 ASP A CA 1
ATOM 1442 C C . ASP A 1 183 ? 40.683 -2.006 -38.489 1.00 86.69 183 ASP A C 1
ATOM 1444 O O . ASP A 1 183 ? 40.070 -2.601 -37.598 1.00 86.69 183 ASP A O 1
ATOM 1448 N N . ARG A 1 184 ? 41.627 -2.614 -39.216 1.00 75.81 184 ARG A N 1
ATOM 1449 C CA . ARG A 1 184 ? 42.196 -3.910 -38.839 1.00 75.81 184 ARG A CA 1
ATOM 1450 C C . ARG A 1 184 ? 43.179 -3.639 -37.708 1.00 75.81 184 ARG A C 1
ATOM 1452 O O . ARG A 1 184 ? 44.044 -2.790 -37.878 1.00 75.81 184 ARG A O 1
ATOM 1459 N N . ASP A 1 185 ? 43.039 -4.338 -36.585 1.00 60.38 185 ASP A N 1
ATOM 1460 C CA . ASP A 1 185 ? 44.023 -4.298 -35.501 1.00 60.38 185 ASP A CA 1
ATOM 1461 C C . ASP A 1 185 ? 45.430 -4.535 -36.079 1.00 60.38 185 ASP A C 1
ATOM 1463 O O . ASP A 1 185 ? 45.754 -5.645 -36.504 1.00 60.38 185 ASP A O 1
ATOM 1467 N N . GLU A 1 186 ? 46.284 -3.511 -36.070 1.00 53.19 186 GLU A N 1
ATOM 1468 C CA . GLU A 1 186 ? 47.727 -3.615 -36.332 1.00 53.19 186 GLU A CA 1
ATOM 1469 C C . GLU A 1 186 ? 48.446 -4.274 -35.134 1.00 53.19 186 GLU A C 1
ATOM 1471 O O . GLU A 1 186 ? 49.426 -3.765 -34.603 1.00 53.19 186 GLU A O 1
ATOM 1476 N N . ARG A 1 187 ? 47.942 -5.427 -34.670 1.00 50.38 187 ARG A N 1
ATOM 1477 C CA . ARG A 1 187 ? 48.630 -6.322 -33.717 1.00 50.38 187 ARG A CA 1
ATOM 1478 C C . ARG A 1 187 ? 48.993 -7.663 -34.346 1.00 50.38 187 ARG A C 1
ATOM 1480 O O . ARG A 1 187 ? 48.920 -8.711 -33.712 1.00 50.38 187 ARG A O 1
ATOM 1487 N N . LEU A 1 188 ? 49.375 -7.620 -35.611 1.00 50.75 188 LEU A N 1
ATOM 1488 C CA . LEU A 1 188 ? 50.111 -8.679 -36.280 1.00 50.75 188 LEU A CA 1
ATOM 1489 C C . LEU A 1 188 ? 51.291 -7.993 -36.952 1.00 50.75 188 LEU A C 1
ATOM 1491 O O . LEU A 1 188 ? 51.139 -7.608 -38.099 1.00 50.75 188 LEU A O 1
ATOM 1495 N N . PHE A 1 189 ? 52.357 -7.732 -36.192 1.00 36.41 189 PHE A N 1
ATOM 1496 C CA . PHE A 1 189 ? 53.785 -7.833 -36.535 1.00 36.41 189 PHE A CA 1
ATOM 1497 C C . PHE A 1 189 ? 54.609 -7.467 -35.295 1.00 36.41 189 PHE A C 1
ATOM 1499 O O . PHE A 1 189 ? 54.272 -6.456 -34.640 1.00 36.41 189 PHE A O 1
#

Foldseek 3Di:
DPDDPVVLVVLCVVLVPDFDADPPPRDTDDDPVRVVSSVVSVVVVVVVVVVVVPPDDDDDDDDDDDDDDDDDDDDPDPPPPVVVVVVVVVVVVVVVVVVVVVVVVVVVVVVVVVVVVVVVVVVVVVVVVVVVVVVVVVVVVVVVVVVVVVVVVVVVVVVVVVVVVVVQVVQWDDDPPRDIDGNDPPPPD